Protein AF-A0A963TVD5-F1 (afdb_monomer_lite)

pLDDT: mean 90.31, std 18.77, range [29.19, 98.94]

Sequence (322 aa):
MTYRLNPLGEFRWRAFAAAATLCVGFLSYALSEADAAILSVGFSSEQTFPTLSAAVAAAKPGDTIRLAPGEYVDDFAVINVPVTIEGDGGTAVLIARSPIPNGKAILVVNADLTVRNLEFRDAKVPDRNGAGIRAQRGNIAVEHCIFTDNESGILTAADSTMALNVRDSVFIGNGFGDGYSHGIYAGRIAALAVSRSTFTGTKVGHDIKSRAAVTVLTSNTLDDGKDGTTSLAVDIPNGGNATIIGNTIRQGERTENPVMISFAAEGVAYQDNALLIANNTFVNTRRGNSIAIDNRGPAAAQVRHNTFMGVGTKLRGLGRIE

Foldseek 3Di:
DDDDDDDDDDDDDPDPDPDDDDDDDDPDPPDPPPPAEEQAEDCDPVGNYPAPQVSQVVHAARHEYEYEADERELRAHEHQHHYEYEYDPAEYEDEYPDANPVQAESYEYAEAYEYYRYEYYDQQGPVLAYEPYEYEDYEYHYYHYEYEQHLAHYAYDQDQAYEYAYELYEYYQHHRQPQPHEPYHAHAYAEYAYENYEYEQHREHENDEHCYQEYHAYQYEQDNDQPHAYQEPYENQAAHEYAHANYEFEAYQNHPHQEHYEHNNNHHDDPDGEAEAENYEYHYPHPDAHEDYEYPDPYAHEAEHYHHHPHDHDYDDHYDHD

Radius of gyration: 21.8 Å; chains: 1; bounding box: 48×48×86 Å

Secondary structure (DSSP, 8-state):
----PPP--------------------------PPPPEEEESSSTTSSBSSHHHHHHH--TT-EEEEPSEEEET--EEE-S-EEEEESSS-EEEE--S--TTSSEEEEESS-EEEESEEEE----TTS--EEEEE-SS-EEEES-EEES-SEEEEE-S-TT-EEEEES-EEES---SSSS--SEEE-S-SEEEEES-EEE---SSEEEEE--SEEEEES-EEE--TT---SEEEEETT--EEEEES-EEEE-TT-SSSEEEEESTT----S--EEEEES-EEEE--SS--EEEEE-SSSPEEEES-EEES-SEEEEESEEE-

Structure (mmCIF, N/CA/C/O backbone):
data_AF-A0A963TVD5-F1
#
_entry.id   AF-A0A963TVD5-F1
#
loop_
_atom_site.group_PDB
_atom_site.id
_atom_site.type_symbol
_atom_site.label_atom_id
_atom_site.label_alt_id
_atom_site.label_comp_id
_atom_site.label_asym_id
_atom_site.label_entity_id
_atom_site.label_seq_id
_atom_site.pdbx_PDB_ins_code
_atom_site.Cartn_x
_atom_site.Cartn_y
_atom_site.Cartn_z
_atom_site.occupancy
_atom_site.B_iso_or_equiv
_atom_site.auth_seq_id
_atom_site.auth_comp_id
_atom_site.auth_asym_id
_atom_site.auth_atom_id
_atom_site.pdbx_PDB_model_num
ATOM 1 N N . MET A 1 1 ? -16.747 -0.286 -61.481 1.00 42.03 1 MET A N 1
ATOM 2 C CA . MET A 1 1 ? -15.518 -0.467 -60.680 1.00 42.03 1 MET A CA 1
ATOM 3 C C . MET A 1 1 ? -15.833 0.083 -59.299 1.00 42.03 1 MET A C 1
ATOM 5 O O . MET A 1 1 ? -15.895 1.290 -59.125 1.00 42.03 1 MET A O 1
ATOM 9 N N . THR A 1 2 ? -16.264 -0.787 -58.393 1.00 29.19 2 THR A N 1
ATOM 10 C CA . THR A 1 2 ? -17.011 -0.408 -57.185 1.00 29.19 2 THR A CA 1
ATOM 11 C C . THR A 1 2 ? -16.109 -0.591 -55.970 1.00 29.19 2 THR A C 1
ATOM 13 O O . THR A 1 2 ? -15.652 -1.702 -55.711 1.00 29.19 2 THR A O 1
ATOM 16 N N . TYR A 1 3 ? -15.844 0.494 -55.244 1.00 29.67 3 TYR A N 1
ATOM 17 C CA . TYR A 1 3 ? -15.148 0.470 -53.959 1.00 29.67 3 TYR A CA 1
ATOM 18 C C . TYR A 1 3 ? -16.006 -0.273 -52.925 1.00 29.67 3 TYR A C 1
ATOM 20 O O . TYR A 1 3 ? -17.162 0.088 -52.706 1.00 29.67 3 TYR A O 1
ATOM 28 N N . ARG A 1 4 ? -15.445 -1.305 -52.282 1.00 30.70 4 ARG A N 1
ATOM 29 C CA . ARG A 1 4 ? -15.993 -1.892 -51.052 1.00 30.70 4 ARG A CA 1
ATOM 30 C C . ARG A 1 4 ? -15.047 -1.597 -49.895 1.00 30.70 4 ARG A C 1
ATOM 32 O O . ARG A 1 4 ? -13.876 -1.958 -49.932 1.00 30.70 4 ARG A O 1
ATOM 39 N N . LEU A 1 5 ? -15.598 -0.929 -48.887 1.00 33.56 5 LEU A N 1
ATOM 40 C CA . LEU A 1 5 ? -15.041 -0.773 -47.549 1.00 33.56 5 LEU A CA 1
ATOM 41 C C . LEU A 1 5 ? -14.991 -2.152 -46.871 1.00 33.56 5 LEU A C 1
ATOM 43 O O . LEU A 1 5 ? -16.004 -2.851 -46.834 1.00 33.56 5 LEU A O 1
ATOM 47 N N . ASN A 1 6 ? -13.826 -2.537 -46.350 1.00 33.53 6 ASN A N 1
ATOM 48 C CA . ASN A 1 6 ? -13.687 -3.706 -45.481 1.00 33.53 6 ASN A CA 1
ATOM 49 C C . ASN A 1 6 ? -14.139 -3.332 -44.058 1.00 33.53 6 ASN A C 1
ATOM 51 O O . ASN A 1 6 ? -13.676 -2.312 -43.543 1.00 33.53 6 ASN A O 1
ATOM 55 N N . PRO A 1 7 ? -15.010 -4.124 -43.408 1.00 39.41 7 PRO A N 1
ATOM 56 C CA . PRO A 1 7 ? -15.397 -3.881 -42.031 1.00 39.41 7 PRO A CA 1
ATOM 57 C C . PRO A 1 7 ? -14.308 -4.350 -41.058 1.00 39.41 7 PRO A C 1
ATOM 59 O O . PRO A 1 7 ? -13.549 -5.281 -41.323 1.00 39.41 7 PRO A O 1
ATOM 62 N N . LEU A 1 8 ? -14.255 -3.640 -39.934 1.00 37.25 8 LEU A N 1
ATOM 63 C CA . LEU A 1 8 ? -13.394 -3.829 -38.772 1.00 37.25 8 LEU A CA 1
ATOM 64 C C . LEU A 1 8 ? -13.304 -5.306 -38.355 1.00 37.25 8 LEU A C 1
ATOM 66 O O . LEU A 1 8 ? -14.315 -5.948 -38.082 1.00 37.25 8 LEU A O 1
ATOM 70 N N . GLY A 1 9 ? -12.079 -5.828 -38.287 1.00 29.69 9 GLY A N 1
ATOM 71 C CA . GLY A 1 9 ? -11.798 -7.140 -37.717 1.00 29.69 9 GLY A CA 1
ATOM 72 C C . GLY A 1 9 ? -11.962 -7.103 -36.200 1.00 29.69 9 GLY A C 1
ATOM 73 O O . GLY A 1 9 ? -11.226 -6.406 -35.504 1.00 29.69 9 GLY A O 1
ATOM 74 N N . GLU A 1 10 ? -12.933 -7.855 -35.694 1.00 32.56 10 GLU A N 1
ATOM 75 C CA . GLU A 1 10 ? -13.166 -8.053 -34.268 1.00 32.56 10 GLU A CA 1
ATOM 76 C C . GLU A 1 10 ? -11.959 -8.743 -33.608 1.00 32.56 10 GLU A C 1
ATOM 78 O O . GLU A 1 10 ? -11.665 -9.918 -33.842 1.00 32.56 10 GLU A O 1
ATOM 83 N N . PHE A 1 11 ? -11.250 -8.007 -32.751 1.00 33.38 11 PHE A N 1
ATOM 84 C CA . PHE A 1 11 ? -10.214 -8.550 -31.875 1.00 33.38 11 PHE A CA 1
ATOM 85 C C . PHE A 1 11 ? -10.876 -9.314 -30.719 1.00 33.38 11 PHE A C 1
ATOM 87 O O . PHE A 1 11 ? -11.440 -8.728 -29.794 1.00 33.38 11 PHE A O 1
ATOM 94 N N . ARG A 1 12 ? -10.806 -10.648 -30.760 1.00 31.20 12 ARG A N 1
ATOM 95 C CA . ARG A 1 12 ? -11.288 -11.521 -29.679 1.00 31.20 12 ARG A CA 1
ATOM 96 C C . ARG A 1 12 ? -10.277 -11.528 -28.527 1.00 31.20 12 ARG A C 1
ATOM 98 O O . ARG A 1 12 ? -9.244 -12.189 -28.601 1.00 31.20 12 ARG A O 1
ATOM 105 N N . TRP A 1 13 ? -10.596 -10.821 -27.447 1.00 34.19 13 TRP A N 1
ATOM 106 C CA . TRP A 1 13 ? -9.886 -10.896 -26.171 1.00 34.19 13 TRP A CA 1
ATOM 107 C C . TRP A 1 13 ? -10.099 -12.275 -25.531 1.00 34.19 13 TRP A C 1
ATOM 109 O O . TRP A 1 13 ? -11.217 -12.631 -25.163 1.00 34.19 13 TRP A O 1
ATOM 119 N N . ARG A 1 14 ? -9.034 -13.068 -25.366 1.00 31.39 14 ARG A N 1
ATOM 120 C CA . ARG A 1 14 ? -9.044 -14.191 -24.418 1.00 31.39 14 ARG A CA 1
ATOM 121 C C . ARG A 1 14 ? -8.717 -13.633 -23.036 1.00 31.39 14 ARG A C 1
ATOM 123 O O . ARG A 1 14 ? -7.551 -13.483 -22.686 1.00 31.39 14 ARG A O 1
ATOM 130 N N . ALA A 1 15 ? -9.754 -13.276 -22.286 1.00 31.89 15 ALA A N 1
ATOM 131 C CA . ALA A 1 15 ? -9.640 -12.989 -20.865 1.00 31.89 15 ALA A CA 1
ATOM 132 C C . ALA A 1 15 ? -9.210 -14.270 -20.133 1.00 31.89 15 ALA A C 1
ATOM 134 O O . ALA A 1 15 ? -9.886 -15.295 -20.219 1.00 31.89 15 ALA A O 1
ATOM 135 N N . PHE A 1 16 ? -8.087 -14.221 -19.417 1.00 33.59 16 PHE A N 1
ATOM 136 C CA . PHE A 1 16 ? -7.775 -15.213 -18.393 1.00 33.59 16 PHE A CA 1
ATOM 137 C C . PHE A 1 16 ? -8.679 -14.937 -17.186 1.00 33.59 16 PHE A C 1
ATOM 139 O O . PHE A 1 16 ? -8.310 -14.209 -16.271 1.00 33.59 16 PHE A O 1
ATOM 146 N N . ALA A 1 17 ? -9.891 -15.486 -17.216 1.00 32.41 17 ALA A N 1
ATOM 147 C CA . ALA A 1 17 ? -10.724 -15.637 -16.033 1.00 32.41 17 ALA A CA 1
ATOM 148 C C . ALA A 1 17 ? -10.371 -16.985 -15.392 1.00 32.41 17 ALA A C 1
ATOM 150 O O . ALA A 1 17 ? -10.815 -18.035 -15.852 1.00 32.41 17 ALA A O 1
ATOM 151 N N . ALA A 1 18 ? -9.544 -16.971 -14.349 1.00 33.28 18 ALA A N 1
ATOM 152 C CA . ALA A 1 18 ? -9.420 -18.120 -13.463 1.00 33.28 18 ALA A CA 1
ATOM 153 C C . ALA A 1 18 ? -10.615 -18.095 -12.498 1.00 33.28 18 ALA A C 1
ATOM 155 O O . ALA A 1 18 ? -10.560 -17.485 -11.434 1.00 33.28 18 ALA A O 1
ATOM 156 N N . ALA A 1 19 ? -11.724 -18.709 -12.910 1.00 36.84 19 ALA A N 1
ATOM 157 C CA . ALA A 1 19 ? -12.824 -19.041 -12.017 1.00 36.84 19 ALA A CA 1
ATOM 158 C C . ALA A 1 19 ? -12.472 -20.345 -11.289 1.00 36.84 19 ALA A C 1
ATOM 160 O O . ALA A 1 19 ? -12.447 -21.412 -11.898 1.00 36.84 19 ALA A O 1
ATOM 161 N N . ALA A 1 20 ? -12.189 -20.260 -9.992 1.00 36.06 20 ALA A N 1
ATOM 162 C CA . ALA A 1 20 ? -12.146 -21.421 -9.114 1.00 36.06 20 ALA A CA 1
ATOM 163 C C . ALA A 1 20 ? -13.477 -21.488 -8.356 1.00 36.06 20 ALA A C 1
ATOM 165 O O . ALA A 1 20 ? -13.646 -20.856 -7.317 1.00 36.06 20 ALA A O 1
ATOM 166 N N . THR A 1 21 ? -14.445 -22.227 -8.895 1.00 36.41 21 THR A N 1
ATOM 167 C CA . THR A 1 21 ? -15.654 -22.604 -8.155 1.00 36.41 21 THR A CA 1
ATOM 168 C C . THR A 1 21 ? -15.413 -23.981 -7.547 1.00 36.41 21 THR A C 1
ATOM 170 O O . THR A 1 21 ? -15.451 -24.986 -8.254 1.00 36.41 21 THR A O 1
ATOM 173 N N . LEU A 1 22 ? -15.141 -24.035 -6.242 1.00 36.22 22 LEU A N 1
ATOM 174 C CA . LEU A 1 22 ? -15.155 -25.278 -5.473 1.00 36.22 22 LEU A CA 1
ATOM 175 C C . LEU A 1 22 ? -16.506 -25.366 -4.745 1.00 36.22 22 LEU A C 1
ATOM 177 O O . LEU A 1 22 ? -16.735 -24.664 -3.764 1.00 36.22 22 LEU A O 1
ATOM 181 N N . CYS A 1 23 ? -17.416 -26.213 -5.229 1.00 34.19 23 CYS A N 1
ATOM 182 C CA . CYS A 1 23 ? -18.608 -26.600 -4.475 1.00 34.19 23 CYS A CA 1
ATOM 183 C C . CYS A 1 23 ? -18.229 -27.716 -3.496 1.00 34.19 23 CYS A C 1
ATOM 185 O O . CYS A 1 23 ? -18.082 -28.869 -3.896 1.00 34.19 23 CYS A O 1
ATOM 187 N N . VAL A 1 24 ? -18.094 -27.377 -2.215 1.00 45.09 24 VAL A N 1
ATOM 188 C CA . VAL A 1 24 ? -18.094 -28.353 -1.119 1.00 45.09 24 VAL A CA 1
ATOM 189 C C . VAL A 1 24 ? -19.463 -28.269 -0.456 1.00 45.09 24 VAL A C 1
ATOM 191 O O . VAL A 1 24 ? -19.848 -27.216 0.046 1.00 45.09 24 VAL A O 1
ATOM 194 N N . GLY A 1 25 ? -20.225 -29.361 -0.504 1.00 36.84 25 GLY A N 1
ATOM 195 C CA . GLY A 1 25 ? -21.493 -29.468 0.209 1.00 36.84 25 GLY A CA 1
ATOM 196 C C . GLY A 1 25 ? -21.248 -29.405 1.713 1.00 36.84 25 GLY A C 1
ATOM 197 O O . GLY A 1 25 ? -20.602 -30.291 2.268 1.00 36.84 25 GLY A O 1
ATOM 198 N N . PHE A 1 26 ? -21.760 -28.361 2.364 1.00 40.41 26 PHE A N 1
ATOM 199 C CA . PHE A 1 26 ? -21.771 -28.257 3.816 1.00 40.41 26 PHE A CA 1
ATOM 200 C C . PHE A 1 26 ? -23.082 -28.811 4.366 1.00 40.41 26 PHE A C 1
ATOM 202 O O . PHE A 1 26 ? -24.173 -28.365 4.016 1.00 40.41 26 PHE A O 1
ATOM 209 N N . LEU A 1 27 ? -22.943 -29.789 5.258 1.00 40.94 27 LEU A N 1
ATOM 210 C CA . LEU A 1 27 ? -23.965 -30.166 6.220 1.00 40.94 27 LEU A CA 1
ATOM 211 C C . LEU A 1 27 ? -24.274 -28.913 7.057 1.00 40.94 27 LEU A C 1
ATOM 213 O O . LEU A 1 27 ? -23.410 -28.419 7.782 1.00 40.94 27 LEU A O 1
ATOM 217 N N . SER A 1 28 ? -25.475 -28.361 6.910 1.00 37.84 28 SER A N 1
ATOM 218 C CA . SER A 1 28 ? -25.911 -27.157 7.612 1.00 37.84 28 SER A CA 1
ATOM 219 C C . SER A 1 28 ? -26.150 -27.468 9.089 1.00 37.84 28 SER A C 1
ATOM 221 O O . SER A 1 28 ? -27.247 -27.859 9.485 1.00 37.84 28 SER A O 1
ATOM 223 N N . TYR A 1 29 ? -25.126 -27.277 9.917 1.00 41.72 29 TYR A N 1
ATOM 224 C CA . TYR A 1 29 ? -25.367 -26.879 11.296 1.00 41.72 29 TYR A CA 1
ATOM 225 C C . TYR A 1 29 ? -25.759 -25.406 11.254 1.00 41.72 29 TYR A C 1
ATOM 227 O O . TYR A 1 29 ? -24.965 -24.568 10.833 1.00 41.72 29 TYR A O 1
ATOM 235 N N . ALA A 1 30 ? -26.994 -25.097 11.648 1.00 42.62 30 ALA A N 1
ATOM 236 C CA . ALA A 1 30 ? -27.413 -23.730 11.914 1.00 42.62 30 ALA A CA 1
ATOM 237 C C . ALA A 1 30 ? -26.635 -23.228 13.140 1.00 42.62 30 ALA A C 1
ATOM 239 O O . ALA A 1 30 ? -27.091 -23.335 14.277 1.00 42.62 30 ALA A O 1
ATOM 240 N N . LEU A 1 31 ? -25.412 -22.749 12.912 1.00 45.88 31 LEU A N 1
ATOM 241 C CA . LEU A 1 31 ? -24.764 -21.829 13.829 1.00 45.88 31 LEU A CA 1
ATOM 242 C C . LEU A 1 31 ? -25.627 -20.571 13.802 1.00 45.88 31 LEU A C 1
ATOM 244 O O . LEU A 1 31 ? -25.888 -20.038 12.726 1.00 45.88 31 LEU A O 1
ATOM 248 N N . SER A 1 32 ? -26.123 -20.128 14.957 1.00 43.19 32 SER A N 1
ATOM 249 C CA . SER A 1 32 ? -26.696 -18.791 15.022 1.00 43.19 32 SER A CA 1
ATOM 250 C C . SER A 1 32 ? -25.571 -17.828 14.654 1.00 43.19 32 SER A C 1
ATOM 252 O O . SER A 1 32 ? -24.615 -17.697 15.423 1.00 43.19 32 SER A O 1
ATOM 254 N N . GLU A 1 33 ? -25.647 -17.195 13.485 1.00 54.38 33 GLU A N 1
ATOM 255 C CA . GLU A 1 33 ? -24.914 -15.957 13.258 1.00 54.38 33 GLU A CA 1
ATOM 256 C C . GLU A 1 33 ? -25.388 -15.015 14.362 1.00 54.38 33 GLU A C 1
ATOM 258 O O . GLU A 1 33 ? -26.549 -14.608 14.398 1.00 54.38 33 GLU A O 1
ATOM 263 N N . ALA A 1 34 ? -24.534 -14.794 15.361 1.00 58.69 34 ALA A N 1
ATOM 264 C CA . ALA A 1 34 ? -24.753 -13.694 16.275 1.00 58.69 34 ALA A CA 1
ATOM 265 C C . ALA A 1 34 ? -24.839 -12.447 15.393 1.00 58.69 34 ALA A C 1
ATOM 267 O O . ALA A 1 34 ? -23.942 -12.223 14.582 1.00 58.69 34 ALA A O 1
ATOM 268 N N . ASP A 1 35 ? -25.947 -11.718 15.497 1.00 71.81 35 ASP A N 1
ATOM 269 C CA . ASP A 1 35 ? -26.181 -10.517 14.703 1.00 71.81 35 ASP A CA 1
ATOM 270 C C . ASP A 1 35 ? -24.983 -9.578 14.891 1.00 71.81 35 ASP A C 1
ATOM 272 O O . ASP A 1 35 ? -24.633 -9.244 16.029 1.00 71.81 35 ASP A O 1
ATOM 276 N N . ALA A 1 36 ? -24.290 -9.255 13.798 1.00 85.31 36 ALA A N 1
ATOM 277 C CA . ALA A 1 36 ? -23.080 -8.446 13.838 1.00 85.31 36 ALA A CA 1
ATOM 278 C C . ALA A 1 36 ? -23.417 -7.075 14.434 1.00 85.31 36 ALA A C 1
ATOM 280 O O . ALA A 1 36 ? -24.223 -6.325 13.876 1.00 85.31 36 ALA A O 1
ATOM 281 N N . ALA A 1 37 ? -22.819 -6.741 15.577 1.00 94.69 37 ALA A N 1
ATOM 282 C CA . ALA A 1 37 ? -23.155 -5.513 16.279 1.00 94.69 37 ALA A CA 1
ATOM 283 C C . ALA A 1 37 ? -22.431 -4.309 15.663 1.00 94.69 37 ALA A C 1
ATOM 285 O O . ALA A 1 37 ? -21.316 -4.418 15.146 1.00 94.69 37 ALA A O 1
ATOM 286 N N . ILE A 1 38 ? -23.050 -3.132 15.778 1.00 96.81 38 ILE A N 1
ATOM 287 C CA . ILE A 1 38 ? -22.378 -1.856 15.523 1.00 96.81 38 ILE A CA 1
ATOM 288 C C . ILE A 1 38 ? -21.902 -1.298 16.863 1.00 96.81 38 ILE A C 1
ATOM 290 O O . ILE A 1 38 ? -22.714 -0.937 17.715 1.00 96.81 38 ILE A O 1
ATOM 294 N N . LEU A 1 39 ? -20.586 -1.214 17.039 1.00 97.69 39 LEU A N 1
ATOM 295 C CA . LEU A 1 39 ? -19.945 -0.595 18.193 1.00 97.69 39 LEU A CA 1
ATOM 296 C C . LEU A 1 39 ? -19.600 0.850 17.837 1.00 97.69 39 LEU A C 1
ATOM 298 O O . LEU A 1 39 ? -18.668 1.108 17.075 1.00 97.69 39 LEU A O 1
ATOM 302 N N . SER A 1 40 ? -20.382 1.789 18.357 1.00 97.81 40 SER A N 1
ATOM 303 C CA . SER A 1 40 ? -20.228 3.210 18.052 1.00 97.81 40 SER A CA 1
ATOM 304 C C . SER A 1 40 ? -19.129 3.841 18.924 1.00 97.81 40 SER A C 1
ATOM 306 O O . SER A 1 40 ? -19.072 3.602 20.134 1.00 97.81 40 SER A O 1
ATOM 308 N N . VAL A 1 41 ? -18.213 4.587 18.305 1.00 98.31 41 VAL A N 1
ATOM 309 C CA . VAL A 1 41 ? -17.013 5.160 18.929 1.00 98.31 41 VAL A CA 1
ATOM 310 C C . VAL A 1 41 ? -16.995 6.673 18.739 1.00 98.31 41 VAL A C 1
ATOM 312 O O . VAL A 1 41 ? -17.176 7.160 17.626 1.00 98.31 41 VAL A O 1
ATOM 315 N N . GLY A 1 42 ? -16.723 7.426 19.803 1.00 96.69 42 GLY A N 1
ATOM 316 C CA . GLY A 1 42 ? -16.487 8.867 19.718 1.00 96.69 42 GLY A CA 1
ATOM 317 C C . GLY A 1 42 ? -16.645 9.585 21.054 1.00 96.69 42 GLY A C 1
ATOM 318 O O . GLY A 1 42 ? -16.831 8.972 22.099 1.00 96.69 42 GLY A O 1
ATOM 319 N N . PHE A 1 43 ? -16.562 10.913 21.024 1.00 93.94 43 PHE A N 1
ATOM 320 C CA . PHE A 1 43 ? -16.389 11.726 22.237 1.00 93.94 43 PHE A CA 1
ATOM 321 C C . PHE A 1 43 ? -17.693 12.125 22.943 1.00 93.94 43 PHE A C 1
ATOM 323 O O . PHE A 1 43 ? -17.655 12.627 24.066 1.00 93.94 43 PHE A O 1
ATOM 330 N N . SER A 1 44 ? -18.846 11.952 22.294 1.00 92.69 44 SER A N 1
ATOM 331 C CA . SER A 1 44 ? -20.153 12.265 22.881 1.00 92.69 44 SER A CA 1
ATOM 332 C C . SER A 1 44 ? -20.680 11.111 23.730 1.00 92.69 44 SER A C 1
ATOM 334 O O . SER A 1 44 ? -20.440 9.950 23.415 1.00 92.69 44 SER A O 1
ATOM 336 N N . SER A 1 45 ? -21.524 11.416 24.716 1.00 88.75 45 SER A N 1
ATOM 337 C CA . SER A 1 45 ? -22.189 10.417 25.567 1.00 88.75 45 SER A CA 1
ATOM 338 C C . SER A 1 45 ? -23.146 9.467 24.832 1.00 88.75 45 SER A C 1
ATOM 340 O O . SER A 1 45 ? -23.610 8.503 25.427 1.00 88.75 45 SER A O 1
ATOM 342 N N . GLU A 1 46 ? -23.473 9.745 23.569 1.00 90.06 46 GLU A N 1
ATOM 343 C CA . GLU A 1 46 ? -24.291 8.875 22.708 1.00 90.06 46 GLU A CA 1
ATOM 344 C C . GLU A 1 46 ? -23.493 7.704 22.105 1.00 90.06 46 GLU A C 1
ATOM 346 O O . GLU A 1 46 ? -24.080 6.767 21.565 1.00 90.06 46 GLU A O 1
ATOM 351 N N . GLN A 1 47 ? -22.159 7.749 22.179 1.00 92.31 47 GLN A N 1
ATOM 352 C CA . GLN A 1 47 ? -21.286 6.704 21.650 1.00 92.31 47 GLN A CA 1
ATOM 353 C C . GLN A 1 47 ? -21.109 5.582 22.673 1.00 92.31 47 GLN A C 1
ATOM 355 O O . GLN A 1 47 ? -21.030 5.826 23.877 1.00 92.31 47 GLN A O 1
ATOM 360 N N . THR A 1 48 ? -21.025 4.344 22.188 1.00 95.06 48 THR A N 1
ATOM 361 C CA . THR A 1 48 ? -20.879 3.155 23.042 1.00 95.06 48 THR A CA 1
ATOM 362 C C . THR A 1 48 ? -19.506 3.125 23.709 1.00 95.06 48 THR A C 1
ATOM 364 O O . THR A 1 48 ? -19.381 2.731 24.869 1.00 95.06 48 THR A O 1
ATOM 367 N N . PHE A 1 49 ? -18.472 3.559 22.985 1.00 98.06 49 PHE A N 1
ATOM 368 C CA . PHE A 1 49 ? -17.095 3.584 23.459 1.00 98.06 49 PHE A CA 1
ATOM 369 C C . PHE A 1 49 ? -16.451 4.959 23.237 1.00 98.06 49 PHE A C 1
ATOM 371 O O . PHE A 1 49 ? -16.651 5.573 22.190 1.00 98.06 49 PHE A O 1
ATOM 378 N N . PRO A 1 50 ? -15.616 5.429 24.180 1.00 96.00 50 PRO A N 1
ATOM 379 C CA . PRO A 1 50 ? -14.886 6.684 24.019 1.00 96.00 50 PRO A CA 1
ATOM 380 C C . PRO A 1 50 ? -13.657 6.558 23.103 1.00 96.00 50 PRO A C 1
ATOM 382 O O . PRO A 1 50 ? -13.148 7.571 22.633 1.00 96.00 50 PRO A O 1
ATOM 385 N N . THR A 1 51 ? -13.156 5.337 22.875 1.00 98.00 51 THR A N 1
ATOM 386 C CA . THR A 1 51 ? -11.944 5.056 22.090 1.00 98.00 51 THR A CA 1
ATOM 387 C C . THR A 1 51 ? -12.128 3.830 21.196 1.00 98.00 51 THR A C 1
ATOM 389 O O . THR A 1 51 ? -12.885 2.906 21.519 1.00 98.00 51 THR A O 1
ATOM 392 N N . LEU A 1 52 ? -11.398 3.798 20.083 1.00 98.38 52 LEU A N 1
ATOM 393 C CA . LEU A 1 52 ? -11.290 2.654 19.185 1.00 98.38 52 LEU A CA 1
ATOM 394 C C . LEU A 1 52 ? -10.729 1.440 19.924 1.00 98.38 52 LEU A C 1
ATOM 396 O O . LEU A 1 52 ? -11.284 0.348 19.821 1.00 98.38 52 LEU A O 1
ATOM 400 N N . SER A 1 53 ? -9.654 1.618 20.691 1.00 98.38 53 SER A N 1
ATOM 401 C CA . SER A 1 53 ? -9.040 0.541 21.476 1.00 98.38 53 SER A CA 1
ATOM 402 C C . SER A 1 53 ? -10.026 -0.151 22.426 1.00 98.38 53 SER A C 1
ATOM 404 O O . SER A 1 53 ? -10.012 -1.380 22.526 1.00 98.38 53 SER A O 1
ATOM 406 N N . ALA A 1 54 ? -10.921 0.604 23.073 1.00 98.56 54 ALA A N 1
ATOM 407 C CA . ALA A 1 54 ? -11.949 0.046 23.948 1.00 98.56 54 ALA A CA 1
ATOM 408 C C . ALA A 1 54 ? -13.009 -0.744 23.162 1.00 98.56 54 ALA A C 1
ATOM 410 O O . ALA A 1 54 ? -13.372 -1.846 23.574 1.00 98.56 54 ALA A O 1
ATOM 411 N N . ALA A 1 55 ? -13.455 -0.229 22.012 1.00 98.62 55 ALA A N 1
ATOM 412 C CA . ALA A 1 55 ? -14.386 -0.950 21.145 1.00 98.62 55 ALA A CA 1
ATOM 413 C C . ALA A 1 55 ? -13.768 -2.238 20.584 1.00 98.62 55 ALA A C 1
ATOM 415 O O . ALA A 1 55 ? -14.404 -3.287 20.612 1.00 98.62 55 ALA A O 1
ATOM 416 N N . VAL A 1 56 ? -12.505 -2.194 20.151 1.00 98.62 56 VAL A N 1
ATOM 417 C CA . VAL A 1 56 ? -11.759 -3.373 19.682 1.00 98.62 56 VAL A CA 1
ATOM 418 C C . VAL A 1 56 ? -11.653 -4.433 20.776 1.00 98.62 56 VAL A C 1
ATOM 420 O O . VAL A 1 56 ? -11.808 -5.617 20.488 1.00 98.62 56 VAL A O 1
ATOM 423 N N . ALA A 1 57 ? -11.407 -4.031 22.025 1.00 98.31 57 ALA A N 1
ATOM 424 C CA . ALA A 1 57 ? -11.328 -4.964 23.148 1.00 98.31 57 ALA A CA 1
ATOM 425 C C . ALA A 1 57 ? -12.669 -5.662 23.445 1.00 98.31 57 ALA A C 1
ATOM 427 O O . ALA A 1 57 ? -12.672 -6.777 23.966 1.00 98.31 57 ALA A O 1
ATOM 428 N N . ALA A 1 58 ? -13.794 -5.018 23.122 1.00 98.19 58 ALA A N 1
ATOM 429 C CA . ALA A 1 58 ? -15.139 -5.558 23.312 1.00 98.19 58 ALA A CA 1
ATOM 430 C C . ALA A 1 58 ? -15.691 -6.307 22.084 1.00 98.19 58 ALA A C 1
ATOM 432 O O . ALA A 1 58 ? -16.663 -7.054 22.219 1.00 98.19 58 ALA A O 1
ATOM 433 N N . ALA A 1 59 ? -15.099 -6.094 20.907 1.00 98.19 59 ALA A N 1
ATOM 434 C CA . ALA A 1 59 ? -15.597 -6.609 19.641 1.00 98.19 59 ALA A CA 1
ATOM 435 C C . ALA A 1 59 ? -15.571 -8.138 19.562 1.00 98.19 59 ALA A C 1
ATOM 437 O O . ALA A 1 59 ? -14.663 -8.815 20.059 1.00 98.19 59 ALA A O 1
ATOM 438 N N . LYS A 1 60 ? -16.572 -8.679 18.875 1.00 97.94 60 LYS A N 1
ATOM 439 C CA . LYS A 1 60 ? -16.704 -10.090 18.520 1.00 97.94 60 LYS A CA 1
ATOM 440 C C . LYS A 1 60 ? -16.483 -10.272 17.015 1.00 97.94 60 LYS A C 1
ATOM 442 O O . LYS A 1 60 ? -16.598 -9.309 16.256 1.00 97.94 60 LYS A O 1
ATOM 447 N N . PRO A 1 61 ? -16.167 -11.501 16.560 1.00 98.00 61 PRO A N 1
ATOM 448 C CA . PRO A 1 61 ? -16.080 -11.795 15.135 1.00 98.00 61 PRO A CA 1
ATOM 449 C C . PRO A 1 61 ? -17.339 -11.342 14.385 1.00 98.00 61 PRO A C 1
ATOM 451 O O . PRO A 1 61 ? -18.440 -11.754 14.738 1.00 98.00 61 PRO A O 1
ATOM 454 N N . GLY A 1 62 ? -17.156 -10.531 13.347 1.00 97.12 62 GLY A N 1
ATOM 455 C CA . GLY A 1 62 ? -18.223 -9.996 12.502 1.00 97.12 62 GLY A CA 1
ATOM 456 C C . GLY A 1 62 ? -18.669 -8.575 12.851 1.00 97.12 62 GLY A C 1
ATOM 457 O O . GLY A 1 62 ? -19.279 -7.933 12.000 1.00 97.12 62 GLY A O 1
ATOM 458 N N . ASP A 1 63 ? -18.333 -8.052 14.035 1.00 98.38 63 ASP A N 1
ATOM 459 C CA . ASP A 1 63 ? -18.770 -6.717 14.456 1.00 98.38 63 ASP A CA 1
ATOM 460 C C . ASP A 1 63 ? -18.212 -5.597 13.558 1.00 98.38 63 ASP A C 1
ATOM 462 O O . ASP A 1 63 ? -17.137 -5.696 12.950 1.00 98.38 63 ASP A O 1
ATOM 466 N N . THR A 1 64 ? -18.950 -4.486 13.513 1.00 98.38 64 THR A N 1
ATOM 467 C CA . THR A 1 64 ? -18.527 -3.235 12.878 1.00 98.38 64 THR A CA 1
ATOM 468 C C . THR A 1 64 ? -18.265 -2.179 13.943 1.00 98.38 64 THR A C 1
ATOM 470 O O . THR A 1 64 ? -19.155 -1.811 14.702 1.00 98.38 64 THR A O 1
ATOM 473 N N . ILE A 1 65 ? -17.049 -1.648 13.981 1.00 98.62 65 ILE A N 1
ATOM 474 C CA . ILE A 1 65 ? -16.652 -0.543 14.850 1.00 98.62 65 ILE A CA 1
ATOM 475 C C . ILE A 1 65 ? -16.749 0.748 14.041 1.00 98.62 65 ILE A C 1
ATOM 477 O O . ILE A 1 65 ? -16.017 0.930 13.067 1.00 98.62 65 ILE A O 1
ATOM 481 N N . ARG A 1 66 ? -17.657 1.640 14.432 1.00 98.12 66 ARG A N 1
ATOM 482 C CA . ARG A 1 66 ? -17.972 2.857 13.679 1.00 98.12 66 ARG A CA 1
ATOM 483 C C . ARG A 1 66 ? -17.530 4.098 14.446 1.00 98.12 66 ARG A C 1
ATOM 485 O O . ARG A 1 66 ? -18.060 4.376 15.516 1.00 98.12 66 ARG A O 1
ATOM 492 N N . LEU A 1 67 ? -16.570 4.835 13.895 1.00 98.50 67 LEU A N 1
ATOM 493 C CA . LEU A 1 67 ? -15.981 6.021 14.510 1.00 98.50 67 LEU A CA 1
ATOM 494 C C . LEU A 1 67 ? -16.695 7.277 14.026 1.00 98.50 67 LEU A C 1
ATOM 496 O O . LEU A 1 67 ? -16.678 7.586 12.834 1.00 98.50 67 LEU A O 1
ATOM 500 N N . ALA A 1 68 ? -17.247 8.047 14.957 1.00 97.81 68 ALA A N 1
ATOM 501 C CA . ALA A 1 68 ? -17.683 9.406 14.684 1.00 97.81 68 ALA A CA 1
ATOM 502 C C . ALA A 1 68 ? -16.493 10.267 14.202 1.00 97.81 68 ALA A C 1
ATOM 504 O O . ALA A 1 68 ? -15.350 10.012 14.608 1.00 97.81 68 ALA A O 1
ATOM 505 N N . PRO A 1 69 ? -16.726 11.301 13.374 1.00 97.25 69 PRO A N 1
ATOM 506 C CA . PRO A 1 69 ? -15.664 12.190 12.910 1.00 97.25 69 PRO A CA 1
ATOM 507 C C . PRO A 1 69 ? -14.894 12.843 14.066 1.00 97.25 69 PRO A C 1
ATOM 509 O O . PRO A 1 69 ? -15.489 13.281 15.054 1.00 97.25 69 PRO A O 1
ATOM 512 N N . GLY A 1 70 ? -13.571 12.950 13.926 1.00 97.06 70 GLY A N 1
ATOM 513 C CA . GLY A 1 70 ? -12.707 13.575 14.929 1.00 97.06 70 GLY A CA 1
ATOM 514 C C . GLY A 1 70 ? -11.286 13.013 14.986 1.00 97.06 70 GLY A C 1
ATOM 515 O O . GLY A 1 70 ? -10.939 12.071 14.275 1.00 97.06 70 GLY A O 1
ATOM 516 N N . GLU A 1 71 ? -10.453 13.625 15.831 1.00 97.94 71 GLU A N 1
ATOM 517 C CA . GLU A 1 71 ? -9.059 13.225 16.057 1.00 97.94 71 GLU A CA 1
ATOM 518 C C . GLU A 1 71 ? -8.952 12.252 17.242 1.00 97.94 71 GLU A C 1
ATOM 520 O O . GLU A 1 71 ? -9.129 12.640 18.396 1.00 97.94 71 GLU A O 1
ATOM 525 N N . TYR A 1 72 ? -8.598 11.000 16.965 1.00 98.38 72 TYR A N 1
ATOM 526 C CA . TYR A 1 72 ? -8.316 9.960 17.953 1.00 98.38 72 TYR A CA 1
ATOM 527 C C . TYR A 1 72 ? -6.804 9.905 18.185 1.00 98.38 72 TYR A C 1
ATOM 529 O O . TYR A 1 72 ? -6.053 9.226 17.479 1.00 98.38 72 TYR A O 1
ATOM 537 N N . VAL A 1 73 ? -6.346 10.714 19.139 1.00 98.56 73 VAL A N 1
ATOM 538 C CA . VAL A 1 73 ? -4.924 10.881 19.456 1.00 98.56 73 VAL A CA 1
ATOM 539 C C . VAL A 1 73 ? -4.452 9.759 20.375 1.00 98.56 73 VAL A C 1
ATOM 541 O O . VAL A 1 73 ? -5.049 9.525 21.422 1.00 98.56 73 VAL A O 1
ATOM 544 N N . ASP A 1 74 ? -3.354 9.108 19.993 1.00 98.44 74 ASP A N 1
ATOM 545 C CA . ASP A 1 74 ? -2.694 8.026 20.730 1.00 98.44 74 ASP A CA 1
ATOM 546 C C . ASP A 1 74 ? -3.608 6.825 21.052 1.00 98.44 74 ASP A C 1
ATOM 548 O O . ASP A 1 74 ? -3.393 6.087 22.014 1.00 98.44 74 ASP A O 1
ATOM 552 N N . ASP A 1 75 ? -4.626 6.608 20.213 1.00 98.31 75 ASP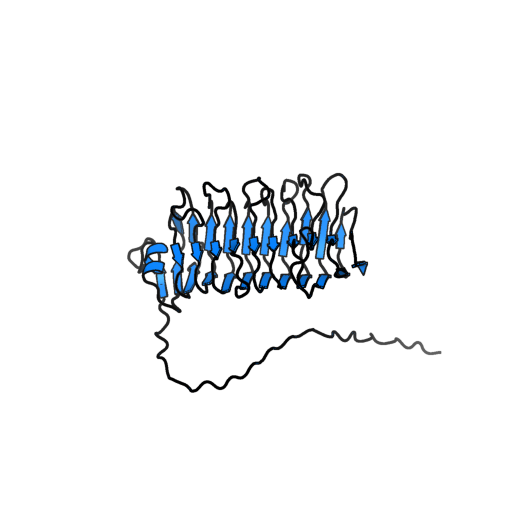 A N 1
ATOM 553 C CA . ASP A 1 75 ? -5.579 5.505 20.321 1.00 98.31 75 ASP A CA 1
ATOM 554 C C . ASP A 1 75 ? -5.129 4.318 19.461 1.00 98.31 75 ASP A C 1
ATOM 556 O O . ASP A 1 75 ? -5.446 4.194 18.275 1.00 98.31 75 ASP A O 1
ATOM 560 N N . PHE A 1 76 ? -4.309 3.462 20.064 1.00 98.56 76 PHE A N 1
ATOM 561 C CA . PHE A 1 76 ? -3.683 2.323 19.398 1.00 98.56 76 PHE A CA 1
ATOM 562 C C . PHE A 1 76 ? -4.431 1.027 19.703 1.00 98.56 76 PHE A C 1
ATOM 564 O O . PHE A 1 76 ? -4.780 0.768 20.856 1.00 98.56 76 PHE A O 1
ATOM 571 N N . ALA A 1 77 ? -4.607 0.157 18.706 1.00 98.56 77 ALA A N 1
ATOM 572 C CA . ALA A 1 77 ? -5.376 -1.074 18.883 1.00 98.56 77 ALA A CA 1
ATOM 573 C C . ALA A 1 77 ? -4.696 -2.318 18.295 1.00 98.56 77 ALA A C 1
ATOM 575 O O . ALA A 1 77 ? -3.973 -2.266 17.296 1.00 98.56 77 ALA A O 1
ATOM 576 N N . VAL A 1 78 ? -4.964 -3.467 18.925 1.00 98.75 78 VAL A N 1
ATOM 577 C CA . VAL A 1 78 ? -4.568 -4.793 18.438 1.00 98.75 78 VAL A CA 1
ATOM 578 C C . VAL A 1 78 ? -5.826 -5.577 18.080 1.00 98.75 78 VAL A C 1
ATOM 580 O O . VAL A 1 78 ? -6.597 -5.953 18.960 1.00 98.75 78 VAL A O 1
ATOM 583 N N . ILE A 1 79 ? -6.028 -5.830 16.791 1.00 98.75 79 ILE A N 1
ATOM 584 C CA . ILE A 1 79 ? -7.208 -6.511 16.257 1.00 98.75 79 ILE A CA 1
ATOM 585 C C . ILE A 1 79 ? -6.969 -8.023 16.280 1.00 98.75 79 ILE A C 1
ATOM 587 O O . ILE A 1 79 ? -6.100 -8.520 15.564 1.00 98.75 79 ILE A O 1
ATOM 591 N N . ASN A 1 80 ? -7.728 -8.757 17.096 1.00 98.56 80 ASN A N 1
ATOM 592 C CA . ASN A 1 80 ? -7.578 -10.214 17.255 1.00 98.56 80 ASN A CA 1
ATOM 593 C C . ASN A 1 80 ? -8.782 -11.027 16.762 1.00 98.56 80 ASN A C 1
ATOM 595 O O . ASN A 1 80 ? -8.729 -12.255 16.769 1.00 98.56 80 ASN A O 1
ATOM 599 N N . VAL A 1 81 ? -9.854 -10.361 16.337 1.00 98.38 81 VAL A N 1
ATOM 600 C CA . VAL A 1 81 ? -11.060 -10.985 15.786 1.00 98.38 81 VAL A CA 1
ATOM 601 C C . VAL A 1 81 ? -11.433 -10.318 14.462 1.00 98.38 81 VAL A C 1
ATOM 603 O O . VAL A 1 81 ? -11.097 -9.146 14.281 1.00 98.38 81 VAL A O 1
ATOM 606 N N . PRO A 1 82 ? -12.096 -11.035 13.536 1.00 98.62 82 PRO A N 1
ATOM 607 C CA . PRO A 1 82 ? -12.556 -10.453 12.283 1.00 98.62 82 PRO A CA 1
ATOM 608 C C . PRO A 1 82 ? -13.528 -9.298 12.517 1.00 98.62 82 PRO A C 1
ATOM 610 O O . PRO A 1 82 ? -14.551 -9.516 13.159 1.00 98.62 82 PRO A O 1
ATOM 613 N N . VAL A 1 83 ? -13.238 -8.103 12.003 1.00 98.69 83 VAL A N 1
ATOM 614 C CA . VAL A 1 83 ? -14.102 -6.917 12.175 1.00 98.69 83 VAL A CA 1
ATOM 615 C C . VAL A 1 83 ? -14.063 -5.994 10.961 1.00 98.69 83 VAL A C 1
ATOM 617 O O . VAL A 1 83 ? -13.132 -6.028 10.149 1.00 98.69 83 VAL A O 1
ATOM 620 N N . THR A 1 84 ? -15.062 -5.120 10.873 1.00 98.75 84 THR A N 1
ATOM 621 C CA . THR A 1 84 ? -14.994 -3.900 10.057 1.00 98.75 84 THR A CA 1
ATOM 622 C C . THR A 1 84 ? -14.730 -2.698 10.961 1.00 98.75 84 THR A C 1
ATOM 624 O O . THR A 1 84 ? -15.332 -2.595 12.023 1.00 98.75 84 THR A O 1
ATOM 627 N N . ILE A 1 85 ? -13.850 -1.783 10.556 1.00 98.62 85 ILE A N 1
ATOM 628 C CA . ILE A 1 85 ? -13.627 -0.496 11.226 1.00 98.62 85 ILE A CA 1
ATOM 629 C C . ILE A 1 85 ? -13.868 0.615 10.208 1.00 98.62 85 ILE A C 1
ATOM 631 O O . ILE A 1 85 ? -13.218 0.644 9.161 1.00 98.62 85 ILE A O 1
ATOM 635 N N . GLU A 1 86 ? -14.794 1.526 10.488 1.00 98.00 86 GLU A N 1
ATOM 636 C CA . GLU A 1 86 ? -15.182 2.557 9.524 1.00 98.00 86 GLU A CA 1
ATOM 637 C C . GLU A 1 86 ? -15.472 3.923 10.147 1.00 98.00 86 GLU A C 1
ATOM 639 O O . GLU A 1 86 ? -15.946 4.016 11.276 1.00 98.00 86 GLU A O 1
ATOM 644 N N . GLY A 1 87 ? -15.200 4.992 9.395 1.00 97.25 87 GLY A N 1
ATOM 645 C CA . GLY A 1 87 ? -15.637 6.348 9.735 1.00 97.25 87 GLY A CA 1
ATOM 646 C C . GLY A 1 87 ? -17.119 6.586 9.412 1.00 97.25 87 GLY A C 1
ATOM 647 O O . GLY A 1 87 ? -17.612 6.150 8.367 1.00 97.25 87 GLY A O 1
ATOM 648 N N . ASP A 1 88 ? -17.819 7.307 10.290 1.00 92.62 88 ASP A N 1
ATOM 649 C CA . ASP A 1 88 ? -19.246 7.637 10.183 1.00 92.62 88 ASP A CA 1
ATOM 650 C C . ASP A 1 88 ? -19.478 8.964 9.445 1.00 92.62 88 ASP A C 1
ATOM 652 O O . ASP A 1 88 ? -19.566 10.034 10.048 1.00 92.62 88 ASP A O 1
ATOM 656 N N . GLY A 1 89 ? -19.524 8.920 8.111 1.00 77.31 89 GLY A N 1
ATOM 657 C CA . GLY A 1 89 ? -19.954 10.062 7.287 1.00 77.31 89 GLY A CA 1
ATOM 658 C C . GLY A 1 89 ? -19.038 11.300 7.295 1.00 77.31 89 GLY A C 1
ATOM 659 O O . GLY A 1 89 ? -19.383 12.309 6.681 1.00 77.31 89 GLY A O 1
ATOM 660 N N . GLY A 1 90 ? -17.869 11.232 7.937 1.00 77.00 90 GLY A N 1
ATOM 661 C CA . GLY A 1 90 ? -16.842 12.277 7.979 1.00 77.00 90 GLY A CA 1
ATOM 662 C C . GLY A 1 90 ? -15.481 11.719 8.413 1.00 77.00 90 GLY A C 1
ATOM 663 O O . GLY A 1 90 ? -15.357 10.531 8.704 1.00 77.00 90 GLY A O 1
ATOM 664 N N . THR A 1 91 ? -14.440 12.557 8.433 1.00 85.81 91 THR A N 1
ATOM 665 C CA . THR A 1 91 ? -13.063 12.087 8.662 1.00 85.81 91 THR A CA 1
ATOM 666 C C . THR A 1 91 ? -12.809 11.754 10.136 1.00 85.81 91 THR A C 1
ATOM 668 O O . THR A 1 91 ? -12.730 12.648 10.981 1.00 85.81 91 THR A O 1
ATOM 671 N N . ALA A 1 92 ? -12.633 10.468 10.441 1.00 97.44 92 ALA A N 1
ATOM 672 C CA . ALA A 1 92 ? -12.014 10.003 11.679 1.00 97.44 92 ALA A CA 1
ATOM 673 C C . ALA A 1 92 ? -10.505 9.806 11.448 1.00 97.44 92 ALA A C 1
ATOM 675 O O . ALA A 1 92 ? -10.098 9.065 10.549 1.00 97.44 92 ALA A O 1
ATOM 676 N N . VAL A 1 93 ? -9.679 10.496 12.238 1.00 98.56 93 VAL A N 1
ATOM 677 C CA . VAL A 1 93 ? -8.216 10.536 12.087 1.00 98.56 93 VAL A CA 1
ATOM 678 C C . VAL A 1 93 ? -7.571 9.868 13.296 1.00 98.56 93 VAL A C 1
ATOM 680 O O . VAL A 1 93 ? -7.675 10.380 14.409 1.00 98.56 93 VAL A O 1
ATOM 683 N N . LEU A 1 94 ? -6.878 8.753 13.087 1.00 98.75 94 LEU A N 1
ATOM 684 C CA . LEU A 1 94 ? -6.052 8.099 14.100 1.00 98.75 94 LEU A CA 1
ATOM 685 C C . LEU A 1 94 ? -4.638 8.691 14.046 1.00 98.75 94 LEU A C 1
ATOM 687 O O . LEU A 1 94 ? -3.983 8.628 13.003 1.00 98.75 94 LEU A O 1
ATOM 691 N N . ILE A 1 95 ? -4.165 9.284 15.145 1.00 98.69 95 ILE A N 1
ATOM 692 C CA . ILE A 1 95 ? -2.924 10.079 15.154 1.00 98.69 95 ILE A CA 1
ATOM 693 C C . ILE A 1 95 ? -1.985 9.575 16.242 1.00 98.69 95 ILE A C 1
ATOM 695 O O . ILE A 1 95 ? -2.352 9.574 17.414 1.00 98.69 95 ILE A O 1
ATOM 699 N N . ALA A 1 96 ? -0.748 9.244 15.879 1.00 98.44 96 ALA A N 1
ATOM 700 C CA . ALA A 1 96 ? 0.311 8.967 16.844 1.00 98.44 96 ALA A CA 1
ATOM 701 C C . ALA A 1 96 ? 1.095 10.254 17.169 1.00 98.44 96 ALA A C 1
ATOM 703 O O . ALA A 1 96 ? 1.858 10.752 16.343 1.00 98.44 96 ALA A O 1
ATOM 704 N N . ARG A 1 97 ? 0.921 10.806 18.374 1.00 96.81 97 ARG A N 1
ATOM 705 C CA . ARG A 1 97 ? 1.728 11.929 18.900 1.00 96.81 97 ARG A CA 1
ATOM 706 C C . ARG A 1 97 ? 2.733 11.467 19.954 1.00 96.81 97 ARG A C 1
ATOM 708 O O . ARG A 1 97 ? 3.791 12.081 20.099 1.00 96.81 97 ARG A O 1
ATOM 715 N N . SER A 1 98 ? 2.419 10.387 20.657 1.00 95.81 98 SER A N 1
ATOM 716 C CA . SER A 1 98 ? 3.268 9.747 21.659 1.00 95.81 98 SER A CA 1
ATOM 717 C C . SER A 1 98 ? 3.939 8.485 21.101 1.00 95.81 98 SER A C 1
ATOM 719 O O . SER A 1 98 ? 3.490 7.942 20.087 1.00 95.81 98 SER A O 1
ATOM 721 N N . PRO A 1 99 ? 5.010 7.975 21.748 1.00 94.88 99 PRO A N 1
ATOM 722 C CA . PRO A 1 99 ? 5.613 6.705 21.359 1.00 94.88 99 PRO A CA 1
ATOM 723 C C . PRO A 1 99 ? 4.575 5.579 21.306 1.00 94.88 99 PRO A C 1
ATOM 725 O O . PRO A 1 99 ? 3.869 5.333 22.284 1.00 94.88 99 PRO A O 1
ATOM 728 N N . ILE A 1 100 ? 4.508 4.872 20.176 1.00 98.12 100 ILE A N 1
ATOM 729 C CA . ILE A 1 100 ? 3.565 3.766 19.988 1.00 98.12 100 ILE A CA 1
ATOM 730 C C . ILE A 1 100 ? 3.978 2.600 20.906 1.00 98.12 100 ILE A C 1
ATOM 732 O O . ILE A 1 100 ? 5.033 1.995 20.687 1.00 98.12 100 ILE A O 1
ATOM 736 N N . PRO A 1 101 ? 3.157 2.214 21.901 1.00 97.00 101 PRO A N 1
ATOM 737 C CA . PRO A 1 101 ? 3.561 1.291 22.962 1.00 97.00 101 PRO A CA 1
ATOM 738 C C . PRO A 1 101 ? 3.768 -0.143 22.467 1.00 97.00 101 PRO A C 1
ATOM 740 O O . PRO A 1 101 ? 4.551 -0.892 23.041 1.00 97.00 101 PRO A O 1
ATOM 743 N N . ASN A 1 102 ? 3.096 -0.533 21.380 1.00 97.00 102 ASN A N 1
ATOM 744 C CA . ASN A 1 102 ? 3.294 -1.845 20.764 1.00 97.00 102 ASN A CA 1
ATOM 745 C C . ASN A 1 102 ? 4.563 -1.928 19.890 1.00 97.00 102 ASN A C 1
ATOM 747 O O . ASN A 1 102 ? 4.867 -3.004 19.371 1.00 97.00 102 ASN A O 1
ATOM 751 N N . GLY A 1 103 ? 5.282 -0.812 19.704 1.00 97.62 103 GLY A N 1
ATOM 752 C CA . GLY A 1 103 ? 6.523 -0.744 18.932 1.00 97.62 103 GLY A CA 1
ATOM 753 C C . GLY A 1 103 ? 6.367 -1.018 17.433 1.00 97.62 103 GLY A C 1
ATOM 754 O O . GLY A 1 103 ? 7.369 -1.260 16.768 1.00 97.62 103 GLY A O 1
ATOM 755 N N . LYS A 1 104 ? 5.139 -1.035 16.889 1.00 98.38 104 LYS A N 1
ATOM 756 C CA . LYS A 1 104 ? 4.872 -1.436 15.496 1.00 98.38 104 LYS A CA 1
ATOM 757 C C . LYS A 1 104 ? 3.988 -0.463 14.723 1.00 98.38 104 LYS A C 1
ATOM 759 O O . LYS A 1 104 ? 4.383 -0.065 13.631 1.00 98.38 104 LYS A O 1
ATOM 764 N N . ALA A 1 105 ? 2.776 -0.171 15.201 1.00 98.75 105 ALA A N 1
ATOM 765 C CA . ALA A 1 105 ? 1.765 0.529 14.404 1.00 98.75 105 ALA A CA 1
ATOM 766 C C . ALA A 1 105 ? 0.612 1.126 15.215 1.00 98.75 105 ALA A C 1
ATOM 768 O O . ALA A 1 105 ? 0.399 0.743 16.366 1.00 98.75 105 ALA A O 1
ATOM 769 N N . ILE A 1 106 ? -0.172 1.998 14.571 1.00 98.88 106 ILE A N 1
ATOM 770 C CA . ILE A 1 106 ? -1.465 2.449 15.103 1.00 98.88 106 ILE A CA 1
ATOM 771 C C . ILE A 1 106 ? -2.416 1.254 15.244 1.00 98.88 106 ILE A C 1
ATOM 773 O O . ILE A 1 106 ? -2.945 1.018 16.330 1.00 98.88 106 ILE A O 1
ATOM 777 N N . LEU A 1 107 ? -2.558 0.451 14.182 1.00 98.88 107 LEU A N 1
ATOM 778 C CA . LEU A 1 107 ? -3.275 -0.826 14.223 1.00 98.88 107 LEU A CA 1
ATOM 779 C C . LEU A 1 107 ? -2.331 -2.002 13.991 1.00 98.88 107 LEU A C 1
ATOM 781 O O . LEU A 1 107 ? -1.695 -2.103 12.940 1.00 98.88 107 LEU A O 1
ATOM 785 N N . VAL A 1 108 ? -2.288 -2.937 14.939 1.00 98.88 108 VAL A N 1
ATOM 786 C CA . VAL A 1 108 ? -1.676 -4.260 14.743 1.00 98.88 108 VAL A CA 1
ATOM 787 C C . VAL A 1 108 ? -2.786 -5.273 14.497 1.00 98.88 108 VAL A C 1
ATOM 789 O O . VAL A 1 108 ? -3.707 -5.375 15.299 1.00 98.88 108 VAL A O 1
ATOM 792 N N . VAL A 1 109 ? -2.708 -6.038 13.410 1.00 98.81 109 VAL A N 1
ATOM 793 C CA . VAL A 1 109 ? -3.828 -6.873 12.947 1.00 98.81 109 VAL A CA 1
ATOM 794 C C . VAL A 1 109 ? -3.443 -8.351 12.910 1.00 98.81 109 VAL A C 1
ATOM 796 O O . VAL A 1 109 ? -2.477 -8.726 12.249 1.00 98.81 109 VAL A O 1
ATOM 799 N N . ASN A 1 110 ? -4.201 -9.189 13.619 1.00 98.69 110 ASN A N 1
ATOM 800 C CA . ASN A 1 110 ? -4.012 -10.641 13.723 1.00 98.69 110 ASN A CA 1
ATOM 801 C C . ASN A 1 110 ? -5.218 -11.450 13.200 1.00 98.69 110 ASN A C 1
ATOM 803 O O . ASN A 1 110 ? -5.274 -12.659 13.421 1.00 98.69 110 ASN A O 1
ATOM 807 N N . ALA A 1 111 ? -6.172 -10.802 12.532 1.00 98.50 111 ALA A N 1
ATOM 808 C CA . ALA A 1 111 ? -7.398 -11.395 12.002 1.00 98.50 111 ALA A CA 1
ATOM 809 C C . ALA A 1 111 ? -7.815 -10.687 10.702 1.00 98.50 111 ALA A C 1
ATOM 811 O O . ALA A 1 111 ? -7.194 -9.701 10.312 1.00 98.50 111 ALA A O 1
ATOM 812 N N . ASP A 1 112 ? -8.858 -11.181 10.035 1.00 98.81 112 ASP A N 1
ATOM 813 C CA . ASP A 1 112 ? -9.423 -10.494 8.872 1.00 98.81 112 ASP A CA 1
ATOM 814 C C . ASP A 1 112 ? -9.902 -9.091 9.262 1.00 98.81 112 ASP A C 1
ATOM 816 O O . ASP A 1 112 ? -10.479 -8.882 10.329 1.00 98.81 112 ASP A O 1
ATOM 820 N N . LEU A 1 113 ? -9.649 -8.110 8.406 1.00 98.88 113 LEU A N 1
ATOM 821 C CA . LEU A 1 113 ? -9.990 -6.725 8.698 1.00 98.88 113 LEU A CA 1
ATOM 822 C C . LEU A 1 113 ? -10.462 -6.028 7.436 1.00 98.88 113 LEU A C 1
ATOM 824 O O . LEU A 1 113 ? -9.779 -6.046 6.413 1.00 98.88 113 LEU A O 1
ATOM 828 N N . THR A 1 114 ? -11.589 -5.335 7.546 1.00 98.88 114 THR A N 1
ATOM 829 C CA . THR A 1 114 ? -11.955 -4.286 6.594 1.00 98.88 114 THR A CA 1
ATOM 830 C C . THR A 1 114 ? -11.828 -2.930 7.271 1.00 98.88 114 THR A C 1
ATOM 832 O O . THR A 1 114 ? -12.406 -2.723 8.333 1.00 98.88 114 THR A O 1
ATOM 835 N N . VAL A 1 115 ? -11.091 -2.001 6.664 1.00 98.50 115 VAL A N 1
ATOM 836 C CA . VAL A 1 115 ? -10.974 -0.612 7.127 1.00 98.50 115 VAL A CA 1
ATOM 837 C C . VAL A 1 115 ? -11.505 0.334 6.064 1.00 98.50 115 VAL A C 1
ATOM 839 O O . VAL A 1 115 ? -11.130 0.202 4.895 1.00 98.50 115 VAL A O 1
ATOM 842 N N . ARG A 1 116 ? -12.353 1.293 6.458 1.00 98.25 116 ARG A N 1
ATOM 843 C CA . ARG A 1 116 ? -12.931 2.271 5.528 1.00 98.25 116 ARG A CA 1
ATOM 844 C C . ARG A 1 116 ? -12.988 3.691 6.069 1.00 98.25 116 ARG A C 1
ATOM 846 O O . ARG A 1 116 ? -13.328 3.884 7.227 1.00 98.25 116 ARG A O 1
ATOM 853 N N . ASN A 1 117 ? -12.791 4.690 5.211 1.00 98.00 117 ASN A N 1
ATOM 854 C CA . ASN A 1 117 ? -13.057 6.102 5.541 1.00 98.00 117 ASN A CA 1
ATOM 855 C C . ASN A 1 117 ? -12.297 6.615 6.786 1.00 98.00 117 ASN A C 1
ATOM 857 O O . ASN A 1 117 ? -12.826 7.421 7.549 1.00 98.00 117 ASN A O 1
ATOM 861 N N . LEU A 1 118 ? -11.073 6.126 7.009 1.00 98.44 118 LEU A N 1
ATOM 862 C CA . LEU A 1 118 ? -10.208 6.545 8.119 1.00 98.44 118 LEU A CA 1
ATOM 863 C C . LEU A 1 118 ? -8.915 7.170 7.600 1.00 98.44 118 LEU A C 1
ATOM 865 O O . LEU A 1 118 ? -8.391 6.753 6.564 1.00 98.44 118 LEU A O 1
ATOM 869 N N . GLU A 1 119 ? -8.362 8.102 8.369 1.00 98.75 119 GLU A N 1
ATOM 870 C CA . GLU A 1 119 ? -6.992 8.580 8.194 1.00 98.75 119 GLU A CA 1
ATOM 871 C C . GLU A 1 119 ? -6.066 8.019 9.283 1.00 98.75 119 GLU A C 1
ATOM 873 O O . GLU A 1 119 ? -6.437 7.943 10.452 1.00 98.75 119 GLU A O 1
ATOM 878 N N . PHE A 1 120 ? -4.845 7.654 8.893 1.00 98.88 120 PHE A N 1
ATOM 879 C CA . PHE A 1 120 ? -3.761 7.202 9.762 1.00 98.88 120 PHE A CA 1
ATOM 880 C C . PHE A 1 120 ? -2.592 8.172 9.651 1.00 98.88 120 PHE A C 1
ATOM 882 O O . PHE A 1 120 ? -2.038 8.333 8.556 1.00 98.88 120 PHE A O 1
ATOM 889 N N . ARG A 1 121 ? -2.194 8.789 10.766 1.00 98.75 121 ARG A N 1
ATOM 890 C CA . ARG A 1 121 ? -1.199 9.861 10.753 1.00 98.75 121 ARG A CA 1
ATOM 891 C C . ARG A 1 121 ? -0.077 9.680 11.771 1.00 98.75 121 ARG A C 1
ATOM 893 O O . ARG A 1 121 ? -0.316 9.311 12.921 1.00 98.75 121 ARG A O 1
ATOM 900 N N . ASP A 1 122 ? 1.130 10.052 11.349 1.00 98.62 122 ASP A N 1
ATOM 901 C CA . ASP A 1 122 ? 2.315 10.244 12.197 1.00 98.62 122 ASP A CA 1
ATOM 902 C C . ASP A 1 122 ? 2.867 8.984 12.893 1.00 98.62 122 ASP A C 1
ATOM 904 O O . ASP A 1 122 ? 3.659 9.100 13.832 1.00 98.62 122 ASP A O 1
ATOM 908 N N . ALA A 1 123 ? 2.525 7.774 12.435 1.00 98.62 123 ALA A N 1
ATOM 909 C CA . ALA A 1 123 ? 3.023 6.551 13.059 1.00 98.62 123 ALA A CA 1
ATOM 910 C C . ALA A 1 123 ? 4.554 6.435 12.959 1.00 98.62 123 ALA A C 1
ATOM 912 O O . ALA A 1 123 ? 5.106 6.249 11.873 1.00 98.62 123 ALA A O 1
ATOM 913 N N . LYS A 1 124 ? 5.234 6.530 14.109 1.00 98.00 124 LYS A N 1
ATOM 914 C CA . LYS A 1 124 ? 6.699 6.504 14.240 1.00 98.00 124 LYS A CA 1
ATOM 915 C C . LYS A 1 124 ? 7.110 5.599 15.398 1.00 98.00 124 LYS A C 1
ATOM 917 O O . LYS A 1 124 ? 6.530 5.677 16.485 1.00 98.00 124 LYS A O 1
ATOM 922 N N . VAL A 1 125 ? 8.103 4.739 15.181 1.00 97.94 125 VAL A N 1
ATOM 923 C CA . VAL A 1 125 ? 8.628 3.805 16.200 1.00 97.94 125 VAL A CA 1
ATOM 924 C C . VAL A 1 125 ? 10.161 3.835 16.221 1.00 97.94 125 VAL A C 1
ATOM 926 O O . VAL A 1 125 ? 10.772 4.241 15.236 1.00 97.94 125 VAL A O 1
ATOM 929 N N . PRO A 1 126 ? 10.826 3.390 17.306 1.00 96.62 126 PRO A N 1
ATOM 930 C CA . PRO A 1 126 ? 12.292 3.436 17.399 1.00 96.62 126 PRO A CA 1
ATOM 931 C C . PRO A 1 126 ? 13.032 2.739 16.246 1.00 96.62 126 PRO A C 1
ATOM 933 O O . PRO A 1 126 ? 14.081 3.215 15.815 1.00 96.62 126 PRO A O 1
ATOM 936 N N . ASP A 1 127 ? 12.453 1.659 15.714 1.00 94.62 127 ASP A N 1
ATOM 937 C CA . ASP A 1 127 ? 13.004 0.875 14.601 1.00 94.62 127 ASP A CA 1
ATOM 938 C C . ASP A 1 127 ? 12.750 1.505 13.219 1.00 94.62 127 ASP A C 1
ATOM 940 O O . ASP A 1 127 ? 13.078 0.896 12.200 1.00 94.62 127 ASP A O 1
ATOM 944 N N . ARG A 1 128 ? 12.170 2.714 13.170 1.00 95.75 128 ARG A N 1
ATOM 945 C CA . ARG A 1 128 ? 11.964 3.525 11.957 1.00 95.75 128 ARG A CA 1
ATOM 946 C C . ARG A 1 128 ? 11.029 2.912 10.909 1.00 95.75 128 ARG A C 1
ATOM 948 O O . ARG A 1 128 ? 11.091 3.261 9.732 1.00 95.75 128 ARG A O 1
ATOM 955 N N . ASN A 1 129 ? 10.151 2.000 11.329 1.00 95.31 129 ASN A N 1
ATOM 956 C CA . ASN A 1 129 ? 9.188 1.285 10.480 1.00 95.31 129 ASN A CA 1
ATOM 957 C C . ASN A 1 129 ? 7.740 1.336 11.009 1.00 95.31 129 ASN A C 1
ATOM 959 O O . ASN A 1 129 ? 6.938 0.432 10.741 1.00 95.31 129 ASN A O 1
ATOM 963 N N . GLY A 1 130 ? 7.421 2.369 11.788 1.00 98.12 130 GLY A N 1
ATOM 964 C CA . GLY A 1 130 ? 6.122 2.597 12.402 1.00 98.12 130 GLY A CA 1
ATOM 965 C C . GLY A 1 130 ? 5.034 2.708 11.346 1.00 98.12 130 GLY A C 1
ATOM 966 O O . GLY A 1 130 ? 5.130 3.532 10.440 1.00 98.12 130 GLY A O 1
ATOM 967 N N . ALA A 1 131 ? 4.015 1.856 11.435 1.00 98.75 131 ALA A N 1
ATOM 968 C CA . ALA A 1 131 ? 2.994 1.770 10.400 1.00 98.75 131 ALA A CA 1
ATOM 969 C C . ALA A 1 131 ? 1.647 2.370 10.820 1.00 98.75 131 ALA A C 1
ATOM 971 O O . ALA A 1 131 ? 1.257 2.279 11.984 1.00 98.75 131 ALA A O 1
ATOM 972 N N . GLY A 1 132 ? 0.880 2.896 9.863 1.00 98.81 132 GLY A N 1
ATOM 973 C CA . GLY A 1 132 ? -0.556 3.102 10.081 1.00 98.81 132 GLY A CA 1
ATOM 974 C C . GLY A 1 132 ? -1.235 1.761 10.387 1.00 98.81 132 GLY A C 1
ATOM 975 O O . GLY A 1 132 ? -1.887 1.596 11.419 1.00 98.81 132 GLY A O 1
ATOM 976 N N . ILE A 1 133 ? -0.972 0.755 9.545 1.00 98.94 133 ILE A N 1
ATOM 977 C CA . ILE A 1 133 ? -1.431 -0.626 9.752 1.00 98.94 133 ILE A CA 1
ATOM 978 C C . ILE A 1 133 ? -0.257 -1.607 9.650 1.00 98.94 133 ILE A C 1
ATOM 980 O O . ILE A 1 133 ? 0.415 -1.690 8.620 1.00 98.94 133 ILE A O 1
ATOM 984 N N . ARG A 1 134 ? -0.053 -2.413 10.698 1.00 98.88 134 ARG A N 1
ATOM 985 C CA . ARG A 1 134 ? 0.819 -3.596 10.702 1.00 98.88 134 ARG A CA 1
ATOM 986 C C . ARG A 1 134 ? -0.036 -4.864 10.671 1.00 98.88 134 ARG A C 1
ATOM 988 O O . ARG A 1 134 ? -0.501 -5.324 11.714 1.00 98.88 134 ARG A O 1
ATOM 995 N N . ALA A 1 135 ? -0.201 -5.465 9.496 1.00 98.75 135 ALA A N 1
ATOM 996 C CA . ALA A 1 135 ? -0.948 -6.712 9.343 1.00 98.75 135 ALA A CA 1
ATOM 997 C C . ALA A 1 135 ? -0.044 -7.935 9.522 1.00 98.75 135 ALA A C 1
ATOM 999 O O . ALA A 1 135 ? 0.879 -8.164 8.744 1.00 98.75 135 ALA A O 1
ATOM 1000 N N . GLN A 1 136 ? -0.298 -8.728 10.557 1.00 98.62 136 GLN A N 1
ATOM 1001 C CA . GLN A 1 136 ? 0.480 -9.924 10.878 1.00 98.62 136 GLN A CA 1
ATOM 1002 C C . GLN A 1 136 ? -0.190 -11.211 10.392 1.00 98.62 136 GLN A C 1
ATOM 1004 O O . GLN A 1 136 ? 0.511 -12.189 10.144 1.00 98.62 136 GLN A O 1
ATOM 1009 N N . ARG A 1 137 ? -1.526 -11.213 10.301 1.00 97.56 137 ARG A N 1
ATOM 1010 C CA . ARG A 1 137 ? -2.369 -12.315 9.811 1.00 97.56 137 ARG A CA 1
ATOM 1011 C C . ARG A 1 137 ? -3.658 -11.761 9.204 1.00 97.56 137 ARG A C 1
ATOM 1013 O O . ARG A 1 137 ? -3.978 -10.596 9.425 1.00 97.56 137 ARG A O 1
ATOM 1020 N N . GLY A 1 138 ? -4.396 -12.631 8.519 1.00 96.81 138 GLY A N 1
ATOM 1021 C CA . GLY A 1 138 ? -5.719 -12.341 7.973 1.00 96.81 138 GLY A CA 1
ATOM 1022 C C . GLY A 1 138 ? -5.694 -11.690 6.593 1.00 96.81 138 GLY A C 1
ATOM 1023 O O . GLY A 1 138 ? -4.652 -11.252 6.095 1.00 96.81 138 GLY A O 1
ATOM 1024 N N . ASN A 1 139 ? -6.866 -11.649 5.975 1.00 98.56 139 ASN A N 1
ATOM 1025 C CA . ASN A 1 139 ? -7.122 -10.922 4.742 1.00 98.56 139 ASN A CA 1
ATOM 1026 C C . ASN A 1 139 ? -7.555 -9.497 5.069 1.00 98.56 139 ASN A C 1
ATOM 1028 O O . ASN A 1 139 ? -8.467 -9.276 5.868 1.00 98.56 139 ASN A O 1
ATOM 1032 N N . ILE A 1 140 ? -6.888 -8.532 4.445 1.00 98.81 140 ILE A N 1
ATOM 1033 C CA . ILE A 1 140 ? -7.039 -7.119 4.775 1.00 98.81 140 ILE A CA 1
ATOM 1034 C C . ILE A 1 140 ? -7.614 -6.374 3.575 1.00 98.81 140 ILE A C 1
ATOM 1036 O O . ILE A 1 140 ? -7.031 -6.394 2.487 1.00 98.81 140 ILE A O 1
ATOM 1040 N N . ALA A 1 141 ? -8.733 -5.690 3.787 1.00 98.94 141 ALA A N 1
ATOM 1041 C CA . ALA A 1 141 ? -9.327 -4.753 2.845 1.00 98.94 141 ALA A CA 1
ATOM 1042 C C . ALA A 1 141 ? -9.204 -3.322 3.388 1.00 98.94 141 ALA A C 1
ATOM 1044 O O . ALA A 1 141 ? -9.581 -3.051 4.526 1.00 98.94 141 ALA A O 1
ATOM 1045 N N . VAL A 1 142 ? -8.678 -2.407 2.577 1.00 98.94 142 VAL A N 1
ATOM 1046 C CA . VAL A 1 142 ? -8.508 -0.986 2.910 1.00 98.94 142 VAL A CA 1
ATOM 1047 C C . VAL A 1 142 ? -9.164 -0.152 1.819 1.00 98.94 142 VAL A C 1
ATOM 1049 O O . VAL A 1 142 ? -8.801 -0.270 0.646 1.00 98.94 142 VAL A O 1
ATOM 1052 N N . GLU A 1 143 ? -10.145 0.669 2.184 1.00 98.62 143 GLU A N 1
ATOM 1053 C CA . GLU A 1 143 ? -11.004 1.351 1.215 1.00 98.62 143 GLU A CA 1
ATOM 1054 C C . GLU A 1 143 ? -11.233 2.812 1.611 1.00 98.62 143 GLU A C 1
ATOM 1056 O O . GLU A 1 143 ? -11.707 3.086 2.70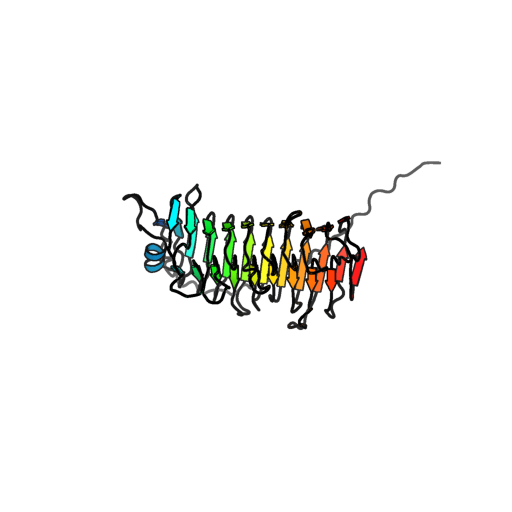7 1.00 98.62 143 GLU A O 1
ATOM 1061 N N . HIS A 1 144 ? -10.960 3.768 0.720 1.00 98.38 144 HIS A N 1
ATOM 1062 C CA . HIS A 1 144 ? -11.161 5.196 1.025 1.00 98.38 144 HIS A CA 1
ATOM 1063 C C . HIS A 1 144 ? -10.407 5.666 2.280 1.00 98.38 144 HIS A C 1
ATOM 1065 O O . HIS A 1 144 ? -10.908 6.480 3.056 1.00 98.38 144 HIS A O 1
ATOM 1071 N N . CYS A 1 145 ? -9.209 5.126 2.506 1.00 98.75 145 CYS A N 1
ATOM 1072 C CA . CYS A 1 145 ? -8.362 5.516 3.626 1.00 98.75 145 CYS A CA 1
ATOM 1073 C C . CYS A 1 145 ? -7.275 6.498 3.195 1.00 98.75 145 CYS A C 1
ATOM 1075 O O . CYS A 1 145 ? -6.864 6.531 2.034 1.00 98.75 145 CYS A O 1
ATOM 1077 N N . ILE A 1 146 ? -6.774 7.263 4.160 1.00 98.81 146 ILE A N 1
ATOM 1078 C CA . ILE A 1 146 ? -5.645 8.174 3.976 1.00 98.81 146 ILE A CA 1
ATOM 1079 C C . ILE A 1 146 ? -4.519 7.758 4.928 1.00 98.81 146 ILE A C 1
ATOM 1081 O O . ILE A 1 146 ? -4.758 7.485 6.099 1.00 98.81 146 ILE A O 1
ATOM 1085 N N . PHE A 1 147 ? -3.286 7.700 4.435 1.00 98.81 147 PHE A N 1
ATOM 1086 C CA . PHE A 1 147 ? -2.089 7.415 5.224 1.00 98.81 147 PHE A CA 1
ATOM 1087 C C . PHE A 1 147 ? -1.121 8.583 5.073 1.00 98.81 147 PHE A C 1
ATOM 1089 O O . PHE A 1 147 ? -0.527 8.748 4.005 1.00 98.81 147 PHE A O 1
ATOM 1096 N N . THR A 1 148 ? -0.950 9.372 6.130 1.00 98.56 148 THR A N 1
ATOM 1097 C CA . THR A 1 148 ? -0.194 10.631 6.104 1.00 98.56 148 THR A CA 1
ATOM 1098 C C . THR A 1 148 ? 1.011 10.572 7.041 1.00 98.56 148 THR A C 1
ATOM 1100 O O . THR A 1 148 ? 0.862 10.323 8.234 1.00 98.56 148 THR A O 1
ATOM 1103 N N . ASP A 1 149 ? 2.210 10.837 6.523 1.00 98.06 149 ASP A N 1
ATOM 1104 C CA . ASP A 1 149 ? 3.434 11.042 7.317 1.00 98.06 149 ASP A CA 1
ATOM 1105 C C . ASP A 1 149 ? 3.769 9.921 8.327 1.00 98.06 149 ASP A C 1
ATOM 1107 O O . ASP A 1 149 ? 4.428 10.149 9.347 1.00 98.06 149 ASP A O 1
ATOM 1111 N N . ASN A 1 150 ? 3.356 8.688 8.028 1.00 98.62 150 ASN A N 1
ATOM 1112 C CA . ASN A 1 150 ? 3.798 7.507 8.762 1.00 98.62 150 ASN A CA 1
ATOM 1113 C C . ASN A 1 150 ? 5.185 7.087 8.266 1.00 98.62 150 ASN A C 1
ATOM 1115 O O . ASN A 1 150 ? 5.537 7.319 7.107 1.00 98.62 150 ASN A O 1
ATOM 1119 N N . GLU A 1 151 ? 5.973 6.400 9.090 1.00 98.06 151 GLU A N 1
ATOM 1120 C CA . GLU A 1 151 ? 7.206 5.792 8.581 1.00 98.06 151 GLU A CA 1
ATOM 1121 C C . GLU A 1 151 ? 6.863 4.750 7.508 1.00 98.06 151 GLU A C 1
ATOM 1123 O O . GLU A 1 151 ? 7.475 4.753 6.445 1.00 98.06 151 GLU A O 1
ATOM 1128 N N . SER A 1 152 ? 5.825 3.933 7.715 1.00 98.38 152 SER A N 1
ATOM 1129 C CA . SER A 1 152 ? 5.181 3.133 6.665 1.00 98.38 152 SER A CA 1
ATOM 1130 C C . SER A 1 152 ? 3.664 3.338 6.637 1.00 98.38 152 SER A C 1
ATOM 1132 O O . SER A 1 152 ? 3.029 3.427 7.681 1.00 98.38 152 SER A O 1
ATOM 1134 N N . GLY A 1 153 ? 3.036 3.362 5.461 1.00 98.62 153 GLY A N 1
ATOM 1135 C CA . GLY A 1 153 ? 1.567 3.413 5.399 1.00 98.62 153 GLY A CA 1
ATOM 1136 C C . GLY A 1 153 ? 0.958 2.092 5.881 1.00 98.62 153 GLY A C 1
ATOM 1137 O O . GLY A 1 153 ? 0.331 2.018 6.942 1.00 98.62 153 GLY A O 1
ATOM 1138 N N . ILE A 1 154 ? 1.219 1.022 5.126 1.00 98.94 154 ILE A N 1
ATOM 1139 C CA . ILE A 1 154 ? 0.810 -0.351 5.456 1.00 98.94 154 ILE A CA 1
ATOM 1140 C C . ILE A 1 154 ? 2.025 -1.275 5.389 1.00 98.94 154 ILE A C 1
ATOM 1142 O O . ILE A 1 154 ? 2.761 -1.270 4.403 1.00 98.94 154 ILE A O 1
ATOM 1146 N N . LEU A 1 155 ? 2.204 -2.121 6.404 1.00 98.81 155 LEU A N 1
ATOM 1147 C CA . LEU A 1 155 ? 3.239 -3.153 6.432 1.00 98.81 155 LEU A CA 1
ATOM 1148 C C . LEU A 1 155 ? 2.621 -4.508 6.776 1.00 98.81 155 LEU A C 1
ATOM 1150 O O . LEU A 1 155 ? 2.011 -4.676 7.831 1.00 98.81 155 LEU A O 1
ATOM 1154 N N . THR A 1 156 ? 2.813 -5.496 5.907 1.00 98.81 156 THR A N 1
ATOM 1155 C CA . THR A 1 156 ? 2.339 -6.871 6.133 1.00 98.81 156 THR A CA 1
ATOM 1156 C C . THR A 1 156 ? 3.482 -7.818 6.513 1.00 98.81 156 THR A C 1
ATOM 1158 O O . THR A 1 156 ? 4.641 -7.603 6.146 1.00 98.81 156 THR A O 1
ATOM 1161 N N . ALA A 1 157 ? 3.161 -8.879 7.250 1.00 98.06 157 ALA A N 1
ATOM 1162 C CA . ALA A 1 157 ? 4.075 -9.980 7.528 1.00 98.06 157 ALA A CA 1
ATOM 1163 C C . ALA A 1 157 ? 4.336 -10.855 6.284 1.00 98.06 157 ALA A C 1
ATOM 1165 O O . ALA A 1 157 ? 3.799 -10.640 5.199 1.00 98.06 157 ALA A O 1
ATOM 1166 N N . ALA A 1 158 ? 5.193 -11.864 6.445 1.00 98.25 158 ALA A N 1
ATOM 1167 C CA . ALA A 1 158 ? 5.383 -12.923 5.462 1.00 98.25 158 ALA A CA 1
ATOM 1168 C C . ALA A 1 158 ? 4.517 -14.134 5.838 1.00 98.25 158 ALA A C 1
ATOM 1170 O O . ALA A 1 158 ? 4.929 -14.964 6.646 1.00 98.25 158 ALA A O 1
ATOM 1171 N N . ASP A 1 159 ? 3.326 -14.216 5.253 1.00 97.50 159 ASP A N 1
ATOM 1172 C CA . ASP A 1 159 ? 2.398 -15.336 5.412 1.00 97.50 159 ASP A CA 1
ATOM 1173 C C . ASP A 1 159 ? 1.680 -15.576 4.078 1.00 97.50 159 ASP A C 1
ATOM 1175 O O . ASP A 1 159 ? 0.892 -14.747 3.621 1.00 97.50 159 ASP A O 1
ATOM 1179 N N . SER A 1 160 ? 1.954 -16.720 3.446 1.00 97.31 160 SER A N 1
ATOM 1180 C CA . SER A 1 160 ? 1.462 -17.060 2.106 1.00 97.31 160 SER A CA 1
ATOM 1181 C C . SER A 1 160 ? -0.049 -17.279 2.027 1.00 97.31 160 SER A C 1
ATOM 1183 O O . SER A 1 160 ? -0.545 -17.578 0.945 1.00 97.31 160 SER A O 1
ATOM 1185 N N . THR A 1 161 ? -0.772 -17.181 3.144 1.00 96.94 161 THR A N 1
ATOM 1186 C CA . THR A 1 161 ? -2.240 -17.252 3.187 1.00 96.94 161 THR A CA 1
ATOM 1187 C C . THR A 1 161 ? -2.907 -15.877 3.156 1.00 96.94 161 THR A C 1
ATOM 1189 O O . THR A 1 161 ? -4.094 -15.793 2.857 1.00 96.94 161 THR A O 1
ATOM 1192 N N . MET A 1 162 ? -2.158 -14.802 3.425 1.00 98.50 162 MET A N 1
ATOM 1193 C CA . MET A 1 162 ? -2.704 -13.447 3.494 1.00 98.50 162 MET A CA 1
ATOM 1194 C C . MET A 1 162 ? -2.931 -12.840 2.108 1.00 98.50 162 MET A C 1
ATOM 1196 O O . MET A 1 162 ? -2.117 -13.004 1.195 1.00 98.50 162 MET A O 1
ATOM 1200 N N . ALA A 1 163 ? -3.980 -12.033 1.990 1.00 98.75 163 ALA A N 1
ATOM 1201 C CA . ALA A 1 163 ? -4.171 -11.097 0.893 1.00 98.75 163 ALA A CA 1
ATOM 1202 C C . ALA A 1 163 ? -4.355 -9.666 1.418 1.00 98.75 163 ALA A C 1
ATOM 1204 O O . ALA A 1 163 ? -5.007 -9.447 2.440 1.00 98.75 163 ALA A O 1
ATOM 1205 N N . LEU A 1 164 ? -3.801 -8.691 0.696 1.00 98.94 164 LEU A N 1
ATOM 1206 C CA . LEU A 1 164 ? -4.023 -7.265 0.932 1.00 98.94 164 LEU A CA 1
ATOM 1207 C C . LEU A 1 164 ? -4.693 -6.647 -0.299 1.00 98.94 164 LEU A C 1
ATOM 1209 O O . LEU A 1 164 ? -4.128 -6.673 -1.394 1.00 98.94 164 LEU A O 1
ATOM 1213 N N . ASN A 1 165 ? -5.881 -6.077 -0.109 1.00 98.94 165 ASN A N 1
ATOM 1214 C CA . ASN A 1 165 ? -6.606 -5.318 -1.121 1.00 98.94 165 ASN A CA 1
ATOM 1215 C C . ASN A 1 165 ? -6.744 -3.862 -0.669 1.00 98.94 165 ASN A C 1
ATOM 1217 O O . ASN A 1 165 ? -7.353 -3.585 0.362 1.00 98.94 165 ASN A O 1
ATOM 1221 N N . VAL A 1 166 ? -6.178 -2.942 -1.441 1.00 98.94 166 VAL A N 1
ATOM 1222 C CA . VAL A 1 166 ? -6.239 -1.503 -1.191 1.00 98.94 166 VAL A CA 1
ATOM 1223 C C . VAL A 1 166 ? -6.935 -0.835 -2.366 1.00 98.94 166 VAL A C 1
ATOM 1225 O O . VAL A 1 166 ? -6.532 -1.002 -3.522 1.00 98.94 166 VAL A O 1
ATOM 1228 N N . ARG A 1 167 ? -7.980 -0.059 -2.091 1.00 98.88 167 ARG A N 1
ATOM 1229 C CA . ARG A 1 167 ? -8.690 0.685 -3.129 1.00 98.88 167 ARG A CA 1
ATOM 1230 C C . ARG A 1 167 ? -9.057 2.092 -2.705 1.00 98.88 167 ARG A C 1
ATOM 1232 O O . ARG A 1 167 ? -9.309 2.349 -1.529 1.00 98.88 167 ARG A O 1
ATOM 1239 N N . ASP A 1 168 ? -9.113 2.984 -3.688 1.00 98.81 168 ASP A N 1
ATOM 1240 C CA . ASP A 1 168 ? -9.637 4.343 -3.521 1.00 98.81 168 ASP A CA 1
ATOM 1241 C C . ASP A 1 168 ? -8.945 5.113 -2.376 1.00 98.81 168 ASP A C 1
ATOM 1243 O O . ASP A 1 168 ? -9.572 5.927 -1.711 1.00 98.81 168 ASP A O 1
ATOM 1247 N N . SER A 1 169 ? -7.670 4.813 -2.095 1.00 98.81 169 SER A N 1
ATOM 1248 C CA . SER A 1 169 ? -6.946 5.296 -0.910 1.00 98.81 169 SER A CA 1
ATOM 1249 C C . SER A 1 169 ? -5.798 6.238 -1.279 1.00 98.81 169 SER A C 1
ATOM 1251 O O . SER A 1 169 ? -5.331 6.256 -2.420 1.00 98.81 169 SER A O 1
ATOM 1253 N N . VAL A 1 170 ? -5.327 7.030 -0.317 1.00 98.75 170 VAL A N 1
ATOM 1254 C CA . VAL A 1 170 ? -4.298 8.055 -0.537 1.00 98.75 170 VAL A CA 1
ATOM 1255 C C . VAL A 1 170 ? -3.135 7.874 0.436 1.00 98.75 170 VAL A C 1
ATOM 1257 O O . VAL A 1 170 ? -3.338 7.720 1.635 1.00 98.75 170 VAL A O 1
ATOM 1260 N N . PHE A 1 171 ? -1.908 7.922 -0.074 1.00 98.69 171 PHE A N 1
ATOM 1261 C CA . PHE A 1 171 ? -0.668 7.821 0.690 1.00 98.69 171 PHE A CA 1
ATOM 1262 C C . PHE A 1 171 ? 0.150 9.096 0.477 1.00 98.69 171 PHE A C 1
ATOM 1264 O O . PHE A 1 171 ? 0.542 9.401 -0.649 1.00 98.69 171 PHE A O 1
ATOM 1271 N N . ILE A 1 172 ? 0.402 9.844 1.552 1.00 97.69 172 ILE A N 1
ATOM 1272 C CA . ILE A 1 172 ? 1.015 11.176 1.507 1.00 97.69 172 ILE A CA 1
ATOM 1273 C C . ILE A 1 172 ? 2.210 11.205 2.453 1.00 97.69 172 ILE A C 1
ATOM 1275 O O . ILE A 1 172 ? 2.058 10.977 3.650 1.00 97.69 172 ILE A O 1
ATOM 1279 N N . GLY A 1 173 ? 3.405 11.494 1.941 1.00 96.00 173 GLY A N 1
ATOM 1280 C CA . GLY A 1 173 ? 4.550 11.786 2.811 1.00 96.00 173 GLY A CA 1
ATOM 1281 C C . GLY A 1 173 ? 5.074 10.600 3.633 1.00 96.00 173 GLY A C 1
ATOM 1282 O O . GLY A 1 173 ? 5.863 10.812 4.556 1.00 96.00 173 GLY A O 1
ATOM 1283 N N . ASN A 1 174 ? 4.638 9.365 3.353 1.00 97.19 174 ASN A N 1
ATOM 1284 C CA . ASN A 1 174 ? 5.084 8.192 4.109 1.00 97.19 174 ASN A CA 1
ATOM 1285 C C . ASN A 1 174 ? 6.549 7.855 3.797 1.00 97.19 174 ASN A C 1
ATOM 1287 O O . ASN A 1 174 ? 7.012 8.080 2.681 1.00 97.19 174 ASN A O 1
ATOM 1291 N N . GLY A 1 175 ? 7.265 7.269 4.750 1.00 95.75 175 GLY A N 1
ATOM 1292 C CA . GLY A 1 175 ? 8.686 6.933 4.627 1.00 95.75 175 GLY A CA 1
ATOM 1293 C C . GLY A 1 175 ? 9.529 7.627 5.694 1.00 95.75 175 GLY A C 1
ATOM 1294 O O . GLY A 1 175 ? 9.249 8.757 6.095 1.00 95.75 175 GLY A O 1
ATOM 1295 N N . PHE A 1 176 ? 10.588 6.960 6.152 1.00 95.12 176 PHE A N 1
ATOM 1296 C CA . PHE A 1 176 ? 11.534 7.541 7.109 1.00 95.12 176 PHE A CA 1
ATOM 1297 C C . PHE A 1 176 ? 12.685 8.305 6.427 1.00 95.12 176 PHE A C 1
ATOM 1299 O O . PHE A 1 176 ? 13.264 9.213 7.021 1.00 95.12 176 PHE A O 1
ATOM 1306 N N . GLY A 1 177 ? 13.025 7.966 5.179 1.00 93.44 177 GLY A N 1
ATOM 1307 C CA . GLY A 1 177 ? 14.204 8.502 4.485 1.00 93.44 177 GLY A CA 1
ATOM 1308 C C . GLY A 1 177 ? 15.404 7.550 4.420 1.00 93.44 177 GLY A C 1
ATOM 1309 O O . GLY A 1 177 ? 16.452 7.939 3.916 1.00 93.44 177 GLY A O 1
ATOM 1310 N N . ASP A 1 178 ? 15.281 6.320 4.923 1.00 91.06 178 ASP A N 1
ATOM 1311 C CA . ASP A 1 178 ? 16.370 5.330 5.005 1.00 91.06 178 ASP A CA 1
ATOM 1312 C C . ASP A 1 178 ? 16.377 4.288 3.873 1.00 91.06 178 ASP A C 1
ATOM 1314 O O . ASP A 1 178 ? 17.325 3.512 3.755 1.00 91.06 178 ASP A O 1
ATOM 1318 N N . GLY A 1 179 ? 15.328 4.265 3.046 1.00 92.25 179 GLY A N 1
ATOM 1319 C CA . GLY A 1 179 ? 15.150 3.289 1.971 1.00 92.25 179 GLY A CA 1
ATOM 1320 C C . GLY A 1 179 ? 14.418 2.003 2.362 1.00 92.25 179 GLY A C 1
ATOM 1321 O O . GLY A 1 179 ? 14.163 1.190 1.472 1.00 92.25 179 GLY A O 1
ATOM 1322 N N . TYR A 1 180 ? 14.053 1.825 3.635 1.00 92.00 180 TYR A N 1
ATOM 1323 C CA . TYR A 1 180 ? 13.437 0.592 4.153 1.00 92.00 180 TYR A CA 1
ATOM 1324 C C . TYR A 1 180 ? 11.965 0.737 4.541 1.00 92.00 180 TYR A C 1
ATOM 1326 O O . TYR A 1 180 ? 11.292 -0.271 4.772 1.00 92.00 180 TYR A O 1
ATOM 1334 N N . SER A 1 181 ? 11.466 1.969 4.592 1.00 94.12 181 SER A N 1
ATOM 1335 C CA . SER A 1 181 ? 10.079 2.272 4.937 1.00 94.12 181 SER A CA 1
ATOM 1336 C C . SER A 1 181 ? 9.333 2.830 3.720 1.00 94.12 181 SER A C 1
ATOM 1338 O O . SER A 1 181 ? 9.920 3.517 2.882 1.00 94.12 181 SER A O 1
ATOM 1340 N N . HIS A 1 182 ? 8.061 2.455 3.563 1.00 97.25 182 HIS A N 1
ATOM 1341 C CA . HIS A 1 182 ? 7.360 2.504 2.270 1.00 97.25 182 HIS A CA 1
ATOM 1342 C C . HIS A 1 182 ? 5.906 2.972 2.411 1.00 97.25 182 HIS A C 1
ATOM 1344 O O . HIS A 1 182 ? 5.320 2.875 3.490 1.00 97.25 182 HIS A O 1
ATOM 1350 N N . GLY A 1 183 ? 5.279 3.399 1.310 1.00 97.88 183 GLY A N 1
ATOM 1351 C CA . GLY A 1 183 ? 3.824 3.607 1.284 1.00 97.88 183 GLY A CA 1
ATOM 1352 C C . GLY A 1 183 ? 3.085 2.305 1.617 1.00 97.88 183 GLY A C 1
ATOM 1353 O O . GLY A 1 183 ? 2.361 2.221 2.611 1.00 97.88 183 GLY A O 1
ATOM 1354 N N . ILE A 1 184 ? 3.359 1.255 0.843 1.00 98.81 184 ILE A N 1
ATOM 1355 C CA . ILE A 1 184 ? 2.945 -0.124 1.123 1.00 98.81 184 ILE A CA 1
ATOM 1356 C C . ILE A 1 184 ? 4.163 -1.049 1.080 1.00 98.81 184 ILE A C 1
ATOM 1358 O O . ILE A 1 184 ? 4.895 -1.081 0.090 1.00 98.81 184 ILE A O 1
ATOM 1362 N N . TYR A 1 185 ? 4.321 -1.873 2.116 1.00 98.75 185 TYR A N 1
ATOM 1363 C CA . TYR A 1 185 ? 5.196 -3.043 2.117 1.00 98.75 185 TYR A CA 1
ATOM 1364 C C . TYR A 1 185 ? 4.358 -4.321 2.237 1.00 98.75 185 TYR A C 1
ATOM 1366 O O . TYR A 1 185 ? 3.864 -4.682 3.314 1.00 98.75 185 TYR A O 1
ATOM 1374 N N . ALA A 1 186 ? 4.224 -5.045 1.128 1.00 98.81 186 ALA A N 1
ATOM 1375 C CA . ALA A 1 186 ? 3.688 -6.396 1.115 1.00 98.81 186 ALA A CA 1
ATOM 1376 C C . ALA A 1 186 ? 4.822 -7.422 1.281 1.00 98.81 186 ALA A C 1
ATOM 1378 O O . ALA A 1 186 ? 5.731 -7.493 0.450 1.00 98.81 186 ALA A O 1
ATOM 1379 N N . GLY A 1 187 ? 4.775 -8.219 2.353 1.00 98.62 187 GLY A N 1
ATOM 1380 C CA . GLY A 1 187 ? 5.679 -9.343 2.576 1.00 98.62 187 GLY A CA 1
ATOM 1381 C C . GLY A 1 187 ? 5.419 -10.491 1.596 1.00 98.62 187 GLY A C 1
ATOM 1382 O O . GLY A 1 187 ? 4.762 -10.327 0.567 1.00 98.62 187 GLY A O 1
ATOM 1383 N N . ARG A 1 188 ? 5.958 -11.681 1.888 1.00 98.44 188 ARG A N 1
ATOM 1384 C CA . ARG A 1 188 ? 5.705 -12.889 1.076 1.00 98.44 188 ARG A CA 1
ATOM 1385 C C . ARG A 1 188 ? 4.297 -13.420 1.366 1.00 98.44 188 ARG A C 1
ATOM 1387 O O . ARG A 1 188 ? 4.145 -14.375 2.121 1.00 98.44 188 ARG A O 1
ATOM 1394 N N . ILE A 1 189 ? 3.298 -12.743 0.806 1.00 98.75 189 ILE A N 1
ATOM 1395 C CA . ILE A 1 189 ? 1.865 -13.030 0.947 1.00 98.75 189 ILE A CA 1
ATOM 1396 C C . ILE A 1 189 ? 1.278 -13.654 -0.329 1.00 98.75 189 ILE A C 1
ATOM 1398 O O . ILE A 1 189 ? 1.947 -13.687 -1.366 1.00 98.75 189 ILE A O 1
ATOM 1402 N N . ALA A 1 190 ? 0.034 -14.142 -0.276 1.00 98.69 190 ALA A N 1
ATOM 1403 C CA . ALA A 1 190 ? -0.637 -14.728 -1.439 1.00 98.69 190 ALA A CA 1
ATOM 1404 C C . ALA A 1 190 ? -0.839 -13.690 -2.551 1.00 98.69 190 ALA A C 1
ATOM 1406 O O . ALA A 1 190 ? -0.466 -13.918 -3.704 1.00 98.69 190 ALA A O 1
ATOM 1407 N N . ALA A 1 191 ? -1.414 -12.536 -2.201 1.00 98.81 191 ALA A N 1
ATOM 1408 C CA . ALA A 1 191 ? -1.772 -11.517 -3.176 1.00 98.81 191 ALA A CA 1
ATOM 1409 C C . ALA A 1 191 ? -1.728 -10.094 -2.607 1.00 98.81 191 ALA A C 1
ATOM 1411 O O . ALA A 1 191 ? -2.183 -9.838 -1.492 1.00 98.81 191 ALA A O 1
ATOM 1412 N N . LEU A 1 192 ? -1.248 -9.163 -3.429 1.00 98.94 192 LEU A N 1
ATOM 1413 C CA . LEU A 1 192 ? -1.439 -7.727 -3.270 1.00 98.94 192 LEU A CA 1
ATOM 1414 C C . LEU A 1 192 ? -2.265 -7.202 -4.449 1.00 98.94 192 LEU A C 1
ATOM 1416 O O . LEU A 1 192 ? -1.871 -7.372 -5.604 1.00 98.94 192 LEU A O 1
ATOM 1420 N N . ALA A 1 193 ? -3.363 -6.511 -4.161 1.00 98.94 193 ALA A N 1
ATOM 1421 C CA . ALA A 1 193 ? -4.116 -5.739 -5.140 1.00 98.94 193 ALA A CA 1
ATOM 1422 C C . ALA A 1 193 ? -4.203 -4.277 -4.691 1.00 98.94 193 ALA A C 1
ATOM 1424 O O . ALA A 1 193 ? -4.625 -4.003 -3.571 1.00 98.94 193 ALA A O 1
ATOM 1425 N N . VAL A 1 194 ? -3.813 -3.343 -5.560 1.00 98.94 194 VAL A N 1
ATOM 1426 C CA . VAL A 1 194 ? -3.937 -1.899 -5.311 1.00 98.94 194 VAL A CA 1
ATOM 1427 C C . VAL A 1 194 ? -4.628 -1.254 -6.502 1.00 98.94 194 VAL A C 1
ATOM 1429 O O . VAL A 1 194 ? -4.164 -1.394 -7.641 1.00 98.94 194 VAL A O 1
ATOM 1432 N N . SER A 1 195 ? -5.744 -0.567 -6.261 1.00 98.94 195 SER A N 1
ATOM 1433 C CA . SER A 1 195 ? -6.507 0.080 -7.329 1.00 98.94 195 SER A CA 1
ATOM 1434 C C . SER A 1 195 ? -6.970 1.491 -6.999 1.00 98.94 195 SER A C 1
ATOM 1436 O O . SER A 1 195 ? -7.280 1.792 -5.848 1.00 98.94 195 SER A O 1
ATOM 1438 N N . ARG A 1 196 ? -7.034 2.362 -8.016 1.00 98.88 196 ARG A N 1
ATOM 1439 C CA . ARG A 1 196 ? -7.569 3.738 -7.903 1.00 98.88 196 ARG A CA 1
ATOM 1440 C C . ARG A 1 196 ? -7.007 4.525 -6.711 1.00 98.88 196 ARG A C 1
ATOM 1442 O O . ARG A 1 196 ? -7.704 5.341 -6.121 1.00 98.88 196 ARG A O 1
ATOM 1449 N N . SER A 1 197 ? -5.765 4.239 -6.329 1.00 98.94 197 SER A N 1
ATOM 1450 C CA . SER A 1 197 ? -5.106 4.854 -5.180 1.00 98.94 197 SER A CA 1
ATOM 1451 C C . SER A 1 197 ? -4.039 5.844 -5.634 1.00 98.94 197 SER A C 1
ATOM 1453 O O . SER A 1 197 ? -3.472 5.704 -6.723 1.00 98.94 197 SER A O 1
ATOM 1455 N N . THR A 1 198 ? -3.760 6.835 -4.796 1.00 98.81 198 THR A N 1
ATOM 1456 C CA . THR A 1 198 ? -2.768 7.879 -5.072 1.00 98.81 198 THR A CA 1
ATOM 1457 C C . THR A 1 198 ? -1.634 7.812 -4.063 1.00 98.81 198 THR A C 1
ATOM 1459 O O . THR A 1 198 ? -1.882 7.711 -2.865 1.00 98.81 198 THR A O 1
ATOM 1462 N N . PHE A 1 199 ? -0.401 7.904 -4.545 1.00 98.38 199 PHE A N 1
ATOM 1463 C CA . PHE A 1 199 ? 0.816 7.968 -3.748 1.00 98.38 199 PHE A CA 1
ATOM 1464 C C . PHE A 1 199 ? 1.566 9.235 -4.138 1.00 98.38 199 PHE A C 1
ATOM 1466 O O . PHE A 1 199 ? 1.741 9.504 -5.328 1.00 98.38 199 PHE A O 1
ATOM 1473 N N . THR A 1 200 ? 1.946 10.028 -3.139 1.00 95.81 200 THR A N 1
ATOM 1474 C CA . THR A 1 200 ? 2.676 11.278 -3.342 1.00 95.81 200 THR A CA 1
ATOM 1475 C C . THR A 1 200 ? 3.658 11.536 -2.209 1.00 95.81 200 THR A C 1
ATOM 1477 O O . THR A 1 200 ? 3.306 11.550 -1.025 1.00 95.81 200 THR A O 1
ATOM 1480 N N . GLY A 1 201 ? 4.890 11.854 -2.585 1.00 93.31 201 GLY A N 1
ATOM 1481 C CA . GLY A 1 201 ? 5.902 12.371 -1.677 1.00 93.31 201 GLY A CA 1
ATOM 1482 C C . GLY A 1 201 ? 6.441 11.309 -0.730 1.00 93.31 201 GLY A C 1
ATOM 1483 O O . GLY A 1 201 ? 6.760 11.642 0.414 1.00 93.31 201 GLY A O 1
ATOM 1484 N N . THR A 1 202 ? 6.533 10.051 -1.165 1.00 94.56 202 THR A N 1
ATOM 1485 C CA . THR A 1 202 ? 7.172 9.033 -0.333 1.00 94.56 202 THR A CA 1
ATOM 1486 C C . THR A 1 202 ? 8.645 9.402 -0.082 1.00 94.56 202 THR A C 1
ATOM 1488 O O . THR A 1 202 ? 9.399 9.798 -0.974 1.00 94.56 202 THR A O 1
ATOM 1491 N N . LYS A 1 203 ? 9.054 9.378 1.191 1.00 93.56 203 LYS A N 1
ATOM 1492 C CA . LYS A 1 203 ? 10.344 9.909 1.658 1.00 93.56 203 LYS A CA 1
ATOM 1493 C C . LYS A 1 203 ? 11.421 8.840 1.552 1.00 93.56 203 LYS A C 1
ATOM 1495 O O . LYS A 1 203 ? 11.698 8.140 2.528 1.00 93.56 203 LYS A O 1
ATOM 1500 N N . VAL A 1 204 ? 12.046 8.733 0.376 1.00 90.44 204 VAL A N 1
ATOM 1501 C CA . VAL A 1 204 ? 12.945 7.607 0.044 1.00 90.44 204 VAL A CA 1
ATOM 1502 C C . VAL A 1 204 ? 12.182 6.273 0.219 1.00 90.44 204 VAL A C 1
ATOM 1504 O O . VAL A 1 204 ? 11.006 6.247 0.562 1.00 90.44 204 VAL A O 1
ATOM 1507 N N . GLY A 1 205 ? 12.781 5.130 -0.102 1.00 92.94 205 GLY A N 1
ATOM 1508 C CA . GLY A 1 205 ? 12.024 3.876 -0.146 1.00 92.94 205 GLY A CA 1
ATOM 1509 C C . GLY A 1 205 ? 11.116 3.840 -1.375 1.00 92.94 205 GLY A C 1
ATOM 1510 O O . GLY A 1 205 ? 11.529 4.285 -2.449 1.00 92.94 205 GLY A O 1
ATOM 1511 N N . HIS A 1 206 ? 9.934 3.236 -1.277 1.00 96.81 206 HIS A N 1
ATOM 1512 C CA . HIS A 1 206 ? 9.094 2.929 -2.446 1.00 96.81 206 HIS A CA 1
ATOM 1513 C C . HIS A 1 206 ? 7.631 3.242 -2.160 1.00 96.81 206 HIS A C 1
ATOM 1515 O O . HIS A 1 206 ? 7.189 3.007 -1.032 1.00 96.81 206 HIS A O 1
ATOM 1521 N N . ASP A 1 207 ? 6.876 3.683 -3.169 1.00 98.00 207 ASP A N 1
ATOM 1522 C CA . ASP A 1 207 ? 5.423 3.827 -3.013 1.00 98.00 207 ASP A CA 1
ATOM 1523 C C . ASP A 1 207 ? 4.821 2.458 -2.690 1.00 98.00 207 ASP A C 1
ATOM 1525 O O . ASP A 1 207 ? 4.088 2.295 -1.713 1.00 98.00 207 ASP A O 1
ATOM 1529 N N . ILE A 1 208 ? 5.205 1.445 -3.476 1.00 98.81 208 ILE A N 1
ATOM 1530 C CA . ILE A 1 208 ? 4.758 0.063 -3.311 1.00 98.81 208 ILE A CA 1
ATOM 1531 C C . ILE A 1 208 ? 5.953 -0.890 -3.429 1.00 98.81 208 ILE A C 1
ATOM 1533 O O . ILE A 1 208 ? 6.558 -1.025 -4.494 1.00 98.81 208 ILE A O 1
ATOM 1537 N N . LYS A 1 209 ? 6.252 -1.621 -2.352 1.00 98.81 209 LYS A N 1
ATOM 1538 C CA . LYS A 1 209 ? 7.133 -2.799 -2.362 1.00 98.81 209 LYS A CA 1
ATOM 1539 C C . LYS A 1 209 ? 6.289 -4.056 -2.179 1.00 98.81 209 LYS A C 1
ATOM 1541 O O . LYS A 1 209 ? 5.581 -4.175 -1.182 1.00 98.81 209 LYS A O 1
ATOM 1546 N N . SER A 1 210 ? 6.373 -5.005 -3.108 1.00 98.81 210 SER A N 1
ATOM 1547 C CA . SER A 1 210 ? 5.602 -6.249 -3.056 1.00 98.81 210 SER A CA 1
ATOM 1548 C C . SER A 1 210 ? 6.464 -7.488 -3.217 1.00 98.81 210 SER A C 1
ATOM 1550 O O . SER A 1 210 ? 7.028 -7.747 -4.278 1.00 98.81 210 SER A O 1
ATOM 1552 N N . ARG A 1 211 ? 6.509 -8.310 -2.170 1.00 98.81 211 ARG A N 1
ATOM 1553 C CA . ARG A 1 211 ? 7.043 -9.674 -2.232 1.00 98.81 211 ARG A CA 1
ATOM 1554 C C . ARG A 1 211 ? 5.944 -10.720 -2.439 1.00 98.81 211 ARG A C 1
ATOM 1556 O O . ARG A 1 211 ? 6.239 -11.902 -2.285 1.00 98.81 211 ARG A O 1
ATOM 1563 N N . ALA A 1 212 ? 4.709 -10.323 -2.758 1.00 98.75 212 ALA A N 1
ATOM 1564 C CA . ALA A 1 212 ? 3.571 -11.229 -2.912 1.00 98.75 212 ALA A CA 1
ATOM 1565 C C . ALA A 1 212 ? 3.712 -12.165 -4.127 1.00 98.75 212 ALA A C 1
ATOM 1567 O O . ALA A 1 212 ? 4.351 -11.808 -5.116 1.00 98.75 212 ALA A O 1
ATOM 1568 N N . ALA A 1 213 ? 3.076 -13.340 -4.078 1.00 98.69 213 ALA A N 1
ATOM 1569 C CA . ALA A 1 213 ? 3.053 -14.278 -5.208 1.00 98.69 213 ALA A CA 1
ATOM 1570 C C . ALA A 1 213 ? 2.291 -13.710 -6.416 1.00 98.69 213 ALA A C 1
ATOM 1572 O O . ALA A 1 213 ? 2.685 -13.920 -7.565 1.00 98.69 213 ALA A O 1
ATOM 1573 N N . VAL A 1 214 ? 1.223 -12.953 -6.150 1.00 98.88 214 VAL A N 1
ATOM 1574 C CA . VAL A 1 214 ? 0.450 -12.215 -7.151 1.00 98.88 214 VAL A CA 1
ATOM 1575 C C . VAL A 1 214 ? 0.418 -10.736 -6.779 1.00 98.88 214 VAL A C 1
ATOM 1577 O O . VAL A 1 214 ? 0.084 -10.383 -5.652 1.00 98.88 214 VAL A O 1
ATOM 1580 N N . THR A 1 215 ? 0.747 -9.858 -7.724 1.00 98.94 215 THR A N 1
ATOM 1581 C CA . THR A 1 215 ? 0.656 -8.401 -7.548 1.00 98.94 215 THR A CA 1
ATOM 1582 C C . THR A 1 215 ? -0.152 -7.787 -8.687 1.00 98.94 215 THR A C 1
ATOM 1584 O O . THR A 1 215 ? 0.213 -7.928 -9.854 1.00 98.94 215 THR A O 1
ATOM 1587 N N . VAL A 1 216 ? -1.241 -7.088 -8.362 1.00 98.94 216 VAL A N 1
ATOM 1588 C CA . VAL A 1 216 ? -2.121 -6.422 -9.333 1.00 98.94 216 VAL A CA 1
ATOM 1589 C C . VAL A 1 216 ? -2.243 -4.943 -8.986 1.00 98.94 216 VAL A C 1
ATOM 1591 O O . VAL A 1 216 ? -2.848 -4.584 -7.981 1.00 98.94 216 VAL A O 1
ATOM 1594 N N . LEU A 1 217 ? -1.686 -4.076 -9.831 1.00 98.94 217 LEU A N 1
ATOM 1595 C CA . LEU A 1 217 ? -1.702 -2.624 -9.651 1.00 98.94 217 LEU A CA 1
ATOM 1596 C C . LEU A 1 217 ? -2.482 -1.989 -10.801 1.00 98.94 217 LEU A C 1
ATOM 1598 O O . LEU A 1 217 ? -2.042 -2.050 -11.954 1.00 98.94 217 LEU A O 1
ATOM 1602 N N . THR A 1 218 ? -3.647 -1.407 -10.508 1.00 98.94 218 THR A N 1
ATOM 1603 C CA . THR A 1 218 ? -4.561 -0.896 -11.541 1.00 98.94 218 THR A CA 1
ATOM 1604 C C . THR A 1 218 ? -5.031 0.532 -11.306 1.00 98.94 218 THR A C 1
ATOM 1606 O O . THR A 1 218 ? -5.543 0.860 -10.243 1.00 98.94 218 THR A O 1
ATOM 1609 N N . SER A 1 219 ? -4.931 1.384 -12.327 1.00 98.81 219 SER A N 1
ATOM 1610 C CA . SER A 1 219 ? -5.499 2.742 -12.281 1.00 98.81 219 SER A CA 1
ATOM 1611 C C . SER A 1 219 ? -5.025 3.593 -11.095 1.00 98.81 219 SER A C 1
ATOM 1613 O O . SER A 1 219 ? -5.783 4.419 -10.595 1.00 98.81 219 SER A O 1
ATOM 1615 N N . ASN A 1 220 ? -3.793 3.384 -10.624 1.00 98.88 220 ASN A N 1
ATOM 1616 C CA . ASN A 1 220 ? -3.198 4.177 -9.551 1.00 98.88 220 ASN A CA 1
ATOM 1617 C C . ASN A 1 220 ? -2.448 5.392 -10.104 1.00 98.88 220 ASN A C 1
ATOM 1619 O O . ASN A 1 220 ? -1.988 5.385 -11.251 1.00 98.88 220 ASN A O 1
ATOM 1623 N N . THR A 1 221 ? -2.267 6.398 -9.256 1.00 98.75 221 THR A N 1
ATOM 1624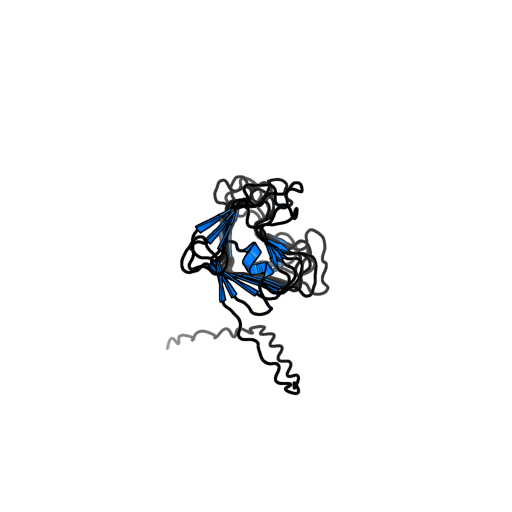 C CA . THR A 1 221 ? -1.381 7.538 -9.511 1.00 98.75 221 THR A CA 1
ATOM 1625 C C . THR A 1 221 ? -0.213 7.469 -8.536 1.00 98.75 221 THR A C 1
ATOM 1627 O O . THR A 1 221 ? -0.393 7.692 -7.346 1.00 98.75 221 THR A O 1
ATOM 1630 N N . LEU A 1 222 ? 0.969 7.127 -9.036 1.00 98.38 222 LEU A N 1
ATOM 1631 C CA . LEU A 1 222 ? 2.235 7.104 -8.303 1.00 98.38 222 LEU A CA 1
ATOM 1632 C C . LEU A 1 222 ? 3.030 8.332 -8.754 1.00 98.38 222 LEU A C 1
ATOM 1634 O O . LEU A 1 222 ? 3.737 8.274 -9.763 1.00 98.38 222 LEU A O 1
ATOM 1638 N N . ASP A 1 223 ? 2.793 9.476 -8.116 1.00 93.94 223 ASP A N 1
ATOM 1639 C CA . ASP A 1 223 ? 3.329 10.768 -8.550 1.00 93.94 223 ASP A CA 1
ATOM 1640 C C . ASP A 1 223 ? 3.872 11.555 -7.361 1.00 93.94 223 ASP A C 1
ATOM 1642 O O . ASP A 1 223 ? 3.131 12.203 -6.624 1.00 93.94 223 ASP A O 1
ATOM 1646 N N . ASP A 1 224 ? 5.193 11.549 -7.209 1.00 80.31 224 ASP A N 1
ATOM 1647 C CA . ASP A 1 224 ? 5.863 12.315 -6.157 1.00 80.31 224 ASP A CA 1
ATOM 1648 C C . ASP A 1 224 ? 6.100 13.789 -6.511 1.00 80.31 224 ASP A C 1
ATOM 1650 O O . ASP A 1 224 ? 6.720 14.539 -5.750 1.00 80.31 224 ASP A O 1
ATOM 1654 N N . GLY A 1 225 ? 5.640 14.229 -7.681 1.00 80.81 225 GLY A N 1
ATOM 1655 C CA . GLY A 1 225 ? 5.856 15.576 -8.176 1.00 80.81 225 GLY A CA 1
ATOM 1656 C C . GLY A 1 225 ? 7.333 15.899 -8.419 1.00 80.81 225 GLY A C 1
ATOM 1657 O O . GLY A 1 225 ? 8.220 15.047 -8.445 1.00 80.81 225 GLY A O 1
ATOM 1658 N N . LYS A 1 226 ? 7.623 17.185 -8.642 1.00 79.25 226 LYS A N 1
ATOM 1659 C CA . LYS A 1 226 ? 8.986 17.649 -8.964 1.00 79.25 226 LYS A CA 1
ATOM 1660 C C . LYS A 1 226 ? 9.978 17.464 -7.806 1.00 79.25 226 LYS A C 1
ATOM 1662 O O . LYS A 1 226 ? 11.151 17.194 -8.054 1.00 79.25 226 LYS A O 1
ATOM 1667 N N . ASP A 1 227 ? 9.495 17.593 -6.570 1.00 82.75 227 ASP A N 1
ATOM 1668 C CA . ASP A 1 227 ? 10.307 17.585 -5.348 1.00 82.75 227 ASP A CA 1
ATOM 1669 C C . ASP A 1 227 ? 10.370 16.197 -4.689 1.00 82.75 227 ASP A C 1
ATOM 1671 O O . ASP A 1 227 ? 11.018 16.037 -3.655 1.00 82.75 227 ASP A O 1
ATOM 1675 N N . GLY A 1 228 ? 9.729 15.202 -5.306 1.00 82.44 228 GLY A N 1
ATOM 1676 C CA . GLY A 1 228 ? 9.675 13.820 -4.858 1.00 82.44 228 GLY A CA 1
ATOM 1677 C C . GLY A 1 228 ? 11.031 13.148 -4.695 1.00 82.44 228 GLY A C 1
ATOM 1678 O O . GLY A 1 228 ? 11.927 13.331 -5.524 1.00 82.44 228 GLY A O 1
ATOM 1679 N N . THR A 1 229 ? 11.172 12.343 -3.640 1.00 90.69 229 THR A N 1
ATOM 1680 C CA . THR A 1 229 ? 12.413 11.622 -3.305 1.00 90.69 229 THR A CA 1
ATOM 1681 C C . THR A 1 229 ? 12.251 10.103 -3.245 1.00 90.69 229 THR A C 1
ATOM 1683 O O . THR A 1 229 ? 13.222 9.412 -2.929 1.00 90.69 229 THR A O 1
ATOM 1686 N N . THR A 1 230 ? 11.076 9.560 -3.576 1.00 91.75 230 THR A N 1
ATOM 1687 C CA . THR A 1 230 ? 10.840 8.114 -3.682 1.00 91.75 230 THR A CA 1
ATOM 1688 C C . THR A 1 230 ? 11.898 7.468 -4.564 1.00 91.75 230 THR A C 1
ATOM 1690 O O . THR A 1 230 ? 12.257 8.005 -5.612 1.00 91.75 230 THR A O 1
ATOM 1693 N N . SER A 1 231 ? 12.415 6.314 -4.137 1.00 94.31 231 SER A N 1
ATOM 1694 C CA . SER A 1 231 ? 13.431 5.562 -4.877 1.00 94.31 231 SER A CA 1
ATOM 1695 C C . SER A 1 231 ? 12.812 4.854 -6.083 1.00 94.31 231 SER A C 1
ATOM 1697 O O . SER A 1 231 ? 13.178 5.135 -7.218 1.00 94.31 231 SER A O 1
ATOM 1699 N N . LEU A 1 232 ? 11.851 3.961 -5.846 1.00 96.25 232 LEU A N 1
ATOM 1700 C CA . LEU A 1 232 ? 11.130 3.223 -6.886 1.00 96.25 232 LEU A CA 1
ATOM 1701 C C . LEU A 1 232 ? 9.640 3.456 -6.676 1.00 96.25 232 LEU A C 1
ATOM 1703 O O . LEU A 1 232 ? 9.172 3.322 -5.549 1.00 96.25 232 LEU A O 1
ATOM 1707 N N . ALA A 1 233 ? 8.887 3.719 -7.738 1.00 97.56 233 ALA A N 1
ATOM 1708 C CA . ALA A 1 233 ? 7.432 3.744 -7.622 1.00 97.56 233 ALA A CA 1
ATOM 1709 C C . ALA A 1 233 ? 6.910 2.335 -7.295 1.00 97.56 233 ALA A C 1
ATOM 1711 O O . ALA A 1 233 ? 6.088 2.136 -6.404 1.00 97.56 233 ALA A O 1
ATOM 1712 N N . VAL A 1 234 ? 7.444 1.319 -7.981 1.00 98.75 234 VAL A N 1
ATOM 1713 C CA . VAL A 1 234 ? 7.079 -0.079 -7.737 1.00 98.75 234 VAL A CA 1
ATOM 1714 C C . VAL A 1 234 ? 8.325 -0.950 -7.663 1.00 98.75 234 VAL A C 1
ATOM 1716 O O . VAL A 1 234 ? 9.117 -1.007 -8.604 1.00 98.75 234 VAL A O 1
ATOM 1719 N N . ASP A 1 235 ? 8.462 -1.692 -6.570 1.00 98.81 235 ASP A N 1
ATOM 1720 C CA . ASP A 1 235 ? 9.471 -2.737 -6.422 1.00 98.81 235 ASP A CA 1
ATOM 1721 C C . ASP A 1 235 ? 8.805 -4.097 -6.199 1.00 98.81 235 ASP A C 1
ATOM 1723 O O . ASP A 1 235 ? 8.075 -4.297 -5.227 1.00 98.81 235 ASP A O 1
ATOM 1727 N N . ILE A 1 236 ? 9.074 -5.049 -7.093 1.00 98.81 236 ILE A N 1
ATOM 1728 C CA . ILE A 1 236 ? 8.638 -6.448 -6.990 1.00 98.81 236 ILE A CA 1
ATOM 1729 C C . ILE A 1 236 ? 9.894 -7.316 -6.878 1.00 98.81 236 ILE A C 1
ATOM 1731 O O . ILE A 1 236 ? 10.274 -8.015 -7.825 1.00 98.81 236 ILE A O 1
ATOM 1735 N N . PRO A 1 237 ? 10.617 -7.243 -5.746 1.00 98.62 237 PRO A N 1
ATOM 1736 C CA . PRO A 1 237 ? 12.006 -7.680 -5.673 1.00 98.62 237 PRO A CA 1
ATOM 1737 C C . PRO A 1 237 ? 12.177 -9.191 -5.835 1.00 98.62 237 PRO A C 1
ATOM 1739 O O . PRO A 1 237 ? 13.257 -9.629 -6.224 1.00 98.62 237 PRO A O 1
ATOM 1742 N N . ASN A 1 238 ? 11.127 -9.985 -5.583 1.00 98.50 238 ASN A N 1
ATOM 1743 C CA . ASN A 1 238 ? 11.166 -11.447 -5.670 1.00 98.50 238 ASN A CA 1
ATOM 1744 C C . ASN A 1 238 ? 10.403 -12.061 -6.852 1.00 98.50 238 ASN A C 1
ATOM 1746 O O . ASN A 1 238 ? 10.190 -13.277 -6.882 1.00 98.50 238 ASN A O 1
ATOM 1750 N N . GLY A 1 239 ? 10.005 -11.246 -7.828 1.00 98.25 239 GLY A N 1
ATOM 1751 C CA . GLY A 1 239 ? 9.208 -11.712 -8.957 1.00 98.25 239 GLY A CA 1
ATOM 1752 C C . GLY A 1 239 ? 7.789 -12.118 -8.543 1.00 98.25 239 GLY A C 1
ATOM 1753 O O . GLY A 1 239 ? 7.183 -11.467 -7.698 1.00 98.25 239 GLY A O 1
ATOM 1754 N N . GLY A 1 240 ? 7.269 -13.188 -9.140 1.00 98.25 240 GLY A N 1
ATOM 1755 C CA . GLY A 1 240 ? 5.869 -13.609 -9.044 1.00 98.25 240 GLY A CA 1
ATOM 1756 C C . GLY A 1 240 ? 5.054 -13.187 -10.266 1.00 98.25 240 GLY A C 1
ATOM 1757 O O . GLY A 1 240 ? 5.603 -12.789 -11.299 1.00 98.25 240 GLY A O 1
ATOM 1758 N N . ASN A 1 241 ? 3.732 -13.286 -10.163 1.00 98.75 241 ASN A N 1
ATOM 1759 C CA . ASN A 1 241 ? 2.812 -12.893 -11.226 1.00 98.75 241 ASN A CA 1
ATOM 1760 C C . ASN A 1 241 ? 2.367 -11.443 -11.019 1.00 98.75 241 ASN A C 1
ATOM 1762 O O . ASN A 1 241 ? 1.521 -11.149 -10.175 1.00 98.75 241 ASN A O 1
ATOM 1766 N N . ALA A 1 242 ? 2.943 -10.535 -11.800 1.00 98.75 242 ALA A N 1
ATOM 1767 C CA . ALA A 1 242 ? 2.727 -9.102 -11.705 1.00 98.75 242 ALA A CA 1
ATOM 1768 C C . ALA A 1 242 ? 1.947 -8.557 -12.910 1.00 98.75 242 ALA A C 1
ATOM 1770 O O . ALA A 1 242 ? 2.328 -8.752 -14.067 1.00 98.75 242 ALA A O 1
ATOM 1771 N N . THR A 1 243 ? 0.868 -7.830 -12.624 1.00 98.88 243 THR A N 1
ATOM 1772 C CA . THR A 1 243 ? 0.060 -7.098 -13.606 1.00 98.88 243 THR A CA 1
ATOM 1773 C C . THR A 1 243 ? -0.037 -5.634 -13.196 1.00 98.88 243 THR A C 1
ATOM 1775 O O . THR A 1 243 ? -0.615 -5.314 -12.161 1.00 98.88 243 THR A O 1
ATOM 1778 N N . ILE A 1 244 ? 0.523 -4.743 -14.010 1.00 98.94 244 ILE A N 1
ATOM 1779 C CA . ILE A 1 244 ? 0.586 -3.300 -13.754 1.00 98.94 244 ILE A CA 1
ATOM 1780 C C . ILE A 1 244 ? -0.099 -2.602 -14.928 1.00 98.94 244 ILE A C 1
ATOM 1782 O O . ILE A 1 244 ? 0.472 -2.514 -16.019 1.00 98.94 244 ILE A O 1
ATOM 1786 N N . ILE A 1 245 ? -1.353 -2.176 -14.745 1.00 98.88 245 ILE A N 1
ATOM 1787 C CA . ILE A 1 245 ? -2.195 -1.686 -15.843 1.00 98.88 245 ILE A CA 1
ATOM 1788 C C . ILE A 1 245 ? -2.844 -0.336 -15.553 1.00 98.88 245 ILE A C 1
ATOM 1790 O O . ILE A 1 245 ? -3.470 -0.147 -14.516 1.00 98.88 245 ILE A O 1
ATOM 1794 N N . GLY A 1 246 ? -2.791 0.582 -16.519 1.00 98.81 246 GLY A N 1
ATOM 1795 C CA . GLY A 1 246 ? -3.579 1.817 -16.453 1.00 98.81 246 GLY A CA 1
ATOM 1796 C C . GLY A 1 246 ? -3.107 2.818 -15.400 1.00 98.81 246 GLY A C 1
ATOM 1797 O O . GLY A 1 246 ? -3.881 3.692 -15.029 1.00 98.81 246 GLY A O 1
ATOM 1798 N N . ASN A 1 247 ? -1.888 2.679 -14.876 1.00 98.88 247 ASN A N 1
ATOM 1799 C CA . ASN A 1 247 ? -1.350 3.554 -13.836 1.00 98.88 247 ASN A CA 1
ATOM 1800 C C . ASN A 1 247 ? -0.658 4.778 -14.450 1.00 98.88 247 ASN A C 1
ATOM 1802 O O . ASN A 1 247 ? -0.082 4.700 -15.539 1.00 98.88 247 ASN A O 1
ATOM 1806 N N . THR A 1 248 ? -0.650 5.888 -13.719 1.00 98.69 248 THR A N 1
ATOM 1807 C CA . THR A 1 248 ? 0.253 7.016 -13.973 1.00 98.69 248 THR A CA 1
ATOM 1808 C C . THR A 1 248 ? 1.425 6.908 -13.015 1.00 98.69 248 THR A C 1
ATOM 1810 O O . THR A 1 248 ? 1.217 6.794 -11.813 1.00 98.69 248 THR A O 1
ATOM 1813 N N . ILE A 1 249 ? 2.644 6.916 -13.544 1.00 98.25 249 ILE A N 1
ATOM 1814 C CA . ILE A 1 249 ? 3.871 6.759 -12.768 1.00 98.25 249 ILE A CA 1
ATOM 1815 C C . ILE A 1 249 ? 4.794 7.908 -13.133 1.00 98.25 249 ILE A C 1
ATOM 1817 O O . ILE A 1 249 ? 5.242 8.007 -14.281 1.00 98.25 249 ILE A O 1
ATOM 1821 N N . ARG A 1 250 ? 5.077 8.778 -12.168 1.00 95.75 250 ARG A N 1
ATOM 1822 C CA . ARG A 1 250 ? 5.914 9.953 -12.361 1.00 95.75 250 ARG A CA 1
ATOM 1823 C C . ARG A 1 250 ? 7.112 9.942 -11.426 1.00 95.75 250 ARG A C 1
ATOM 1825 O O . ARG A 1 250 ? 6.972 9.939 -10.214 1.00 95.75 250 ARG A O 1
ATOM 1832 N N . GLN A 1 251 ? 8.296 10.006 -12.024 1.00 92.25 251 GLN A N 1
ATOM 1833 C CA . GLN A 1 251 ? 9.566 10.124 -11.321 1.00 92.25 251 GLN A CA 1
ATOM 1834 C C . GLN A 1 251 ? 10.022 11.588 -11.278 1.00 92.25 251 GLN A C 1
ATOM 1836 O O . GLN A 1 251 ? 10.192 12.226 -12.327 1.00 92.25 251 GLN A O 1
ATOM 1841 N N . GLY A 1 252 ? 10.220 12.099 -10.061 1.00 89.50 252 GLY A N 1
ATOM 1842 C CA . GLY A 1 252 ? 10.608 13.480 -9.770 1.00 89.50 252 GLY A CA 1
ATOM 1843 C C . GLY A 1 252 ? 12.071 13.807 -10.081 1.00 89.50 252 GLY A C 1
ATOM 1844 O O . GLY A 1 252 ? 12.895 12.932 -10.348 1.00 89.50 252 GLY A O 1
ATOM 1845 N N . GLU A 1 253 ? 12.420 15.098 -10.050 1.00 89.50 253 GLU A N 1
ATOM 1846 C CA . GLU A 1 253 ? 13.791 15.560 -10.335 1.00 89.50 253 GLU A CA 1
ATOM 1847 C C . GLU A 1 253 ? 14.808 15.115 -9.277 1.00 89.50 253 GLU A C 1
ATOM 1849 O O . GLU A 1 253 ? 15.988 14.946 -9.593 1.00 89.50 253 GLU A O 1
ATOM 1854 N N . ARG A 1 254 ? 14.347 14.932 -8.035 1.00 89.19 254 ARG A N 1
ATOM 1855 C CA . ARG A 1 254 ? 15.176 14.623 -6.862 1.00 89.19 254 ARG A CA 1
ATOM 1856 C C . ARG A 1 254 ? 15.267 13.129 -6.546 1.00 89.19 254 ARG A C 1
ATOM 1858 O O . ARG A 1 254 ? 15.969 12.764 -5.607 1.00 89.19 254 ARG A O 1
ATOM 1865 N N . THR A 1 255 ? 14.606 12.270 -7.322 1.00 89.19 255 THR A N 1
ATOM 1866 C CA . THR A 1 255 ? 14.688 10.817 -7.161 1.00 89.19 255 THR A CA 1
ATOM 1867 C C . THR A 1 255 ? 16.112 10.313 -7.424 1.00 89.19 255 THR A C 1
ATOM 1869 O O . THR A 1 255 ? 16.693 10.526 -8.494 1.00 89.19 255 THR A O 1
ATOM 1872 N N . GLU A 1 256 ? 16.680 9.595 -6.454 1.00 86.06 256 GLU A N 1
ATOM 1873 C CA . GLU A 1 256 ? 18.059 9.098 -6.527 1.00 86.06 256 GLU A CA 1
ATOM 1874 C C . GLU A 1 256 ? 18.206 7.941 -7.524 1.00 86.06 256 GLU A C 1
ATOM 1876 O O . GLU A 1 256 ? 19.110 7.937 -8.370 1.00 86.06 256 GLU A O 1
ATOM 1881 N N . ASN A 1 257 ? 17.288 6.977 -7.457 1.00 93.44 257 ASN A N 1
ATOM 1882 C CA . ASN A 1 257 ? 17.339 5.749 -8.239 1.00 93.44 257 ASN A CA 1
ATOM 1883 C C . ASN A 1 257 ? 16.783 5.984 -9.651 1.00 93.44 257 ASN A C 1
ATOM 1885 O O . ASN A 1 257 ? 15.677 6.482 -9.795 1.00 93.44 257 ASN A O 1
ATOM 1889 N N . PRO A 1 258 ? 17.505 5.636 -10.728 1.00 95.62 258 PRO A N 1
ATOM 1890 C CA . PRO A 1 258 ? 17.021 5.877 -12.084 1.00 95.62 258 PRO A CA 1
ATOM 1891 C C . PRO A 1 258 ? 15.849 4.973 -12.488 1.00 95.62 258 PRO A C 1
ATOM 1893 O O . PRO A 1 258 ? 15.254 5.211 -13.533 1.00 95.62 258 PRO A O 1
ATOM 1896 N N . VAL A 1 259 ? 15.546 3.916 -11.732 1.00 97.50 259 VAL A N 1
ATOM 1897 C CA . VAL A 1 259 ? 14.504 2.941 -12.072 1.00 97.50 259 VAL A CA 1
ATOM 1898 C C . VAL A 1 259 ? 13.140 3.395 -11.534 1.00 97.50 259 VAL A C 1
ATOM 1900 O O . VAL A 1 259 ? 13.060 3.886 -10.418 1.00 97.50 259 VAL A O 1
ATOM 1903 N N . MET A 1 260 ? 12.062 3.217 -12.305 1.00 97.81 260 MET A N 1
ATOM 1904 C CA . MET A 1 260 ? 10.686 3.486 -11.848 1.00 97.81 260 MET A CA 1
ATOM 1905 C C . MET A 1 260 ? 9.995 2.204 -11.358 1.00 97.81 260 MET A C 1
ATOM 1907 O O . MET A 1 260 ? 9.435 2.188 -10.262 1.00 97.81 260 MET A O 1
ATOM 1911 N N . ILE A 1 261 ? 10.068 1.125 -12.148 1.00 98.69 261 ILE A N 1
ATOM 1912 C CA . ILE A 1 261 ? 9.575 -0.215 -11.798 1.00 98.69 261 ILE A CA 1
ATOM 1913 C C . ILE A 1 261 ? 10.734 -1.214 -11.810 1.00 98.69 261 ILE A C 1
ATOM 1915 O O . ILE A 1 261 ? 11.406 -1.373 -12.830 1.00 98.69 261 ILE A O 1
ATOM 1919 N N . SER A 1 262 ? 10.921 -1.931 -10.705 1.00 98.75 262 SER A N 1
ATOM 1920 C CA . SER A 1 262 ? 11.897 -3.016 -10.554 1.00 98.75 262 SER A CA 1
ATOM 1921 C C . SER A 1 262 ? 11.190 -4.366 -10.422 1.00 98.75 262 SER A C 1
ATOM 1923 O O . SER A 1 262 ? 10.224 -4.494 -9.669 1.00 98.75 262 SER A O 1
ATOM 1925 N N . PHE A 1 263 ? 11.677 -5.386 -11.132 1.00 98.88 263 PHE A N 1
ATOM 1926 C CA . PHE A 1 263 ? 11.165 -6.753 -11.035 1.00 98.88 263 PHE A CA 1
ATOM 1927 C C . PHE A 1 263 ? 12.294 -7.768 -10.839 1.00 98.88 263 PHE A C 1
ATOM 1929 O O . PHE A 1 263 ? 13.269 -7.794 -11.596 1.00 98.88 263 PHE A O 1
ATOM 1936 N N . ALA A 1 264 ? 12.121 -8.632 -9.836 1.00 98.31 264 ALA A N 1
ATOM 1937 C CA . ALA A 1 264 ? 13.008 -9.734 -9.459 1.00 98.31 264 ALA A CA 1
ATOM 1938 C C . ALA A 1 264 ? 14.464 -9.328 -9.146 1.00 98.31 264 ALA A C 1
ATOM 1940 O O . ALA A 1 264 ? 15.379 -10.145 -9.260 1.00 98.31 264 ALA A O 1
ATOM 1941 N N . ALA A 1 265 ? 14.699 -8.075 -8.741 1.00 98.12 265 ALA A N 1
ATOM 1942 C CA . ALA A 1 265 ? 16.047 -7.560 -8.507 1.00 98.12 265 ALA A CA 1
ATOM 1943 C C . ALA A 1 265 ? 16.784 -8.198 -7.316 1.00 98.12 265 ALA A C 1
ATOM 1945 O O . ALA A 1 265 ? 18.012 -8.148 -7.282 1.00 98.12 265 ALA A O 1
ATOM 1946 N N . GLU A 1 266 ? 16.061 -8.821 -6.382 1.00 98.00 266 GLU A N 1
ATOM 1947 C CA . GLU A 1 266 ? 16.615 -9.557 -5.236 1.00 98.00 266 GLU A CA 1
ATOM 1948 C C . GLU A 1 266 ? 16.518 -11.088 -5.419 1.00 98.00 266 GLU A C 1
ATOM 1950 O O . GLU A 1 266 ? 16.693 -11.848 -4.467 1.00 98.00 266 GLU A O 1
ATOM 1955 N N . GLY A 1 267 ? 16.243 -11.555 -6.641 1.00 97.00 267 GLY A N 1
ATOM 1956 C CA . GLY A 1 267 ? 16.128 -12.974 -6.976 1.00 97.00 267 GLY A CA 1
ATOM 1957 C C . GLY A 1 267 ? 14.703 -13.516 -6.851 1.00 97.00 267 GLY A C 1
ATOM 1958 O O . GLY A 1 267 ? 13.948 -13.168 -5.942 1.00 97.00 267 GLY A O 1
ATOM 1959 N N . VAL A 1 268 ? 14.329 -14.386 -7.792 1.00 95.94 268 VAL A N 1
ATOM 1960 C CA . VAL A 1 268 ? 12.984 -14.970 -7.859 1.00 95.94 268 VAL A CA 1
ATOM 1961 C C . VAL A 1 268 ? 12.708 -15.919 -6.696 1.00 95.94 268 VAL A C 1
ATOM 1963 O O . VAL A 1 268 ? 13.541 -16.751 -6.343 1.00 95.94 268 VAL A O 1
ATOM 1966 N N . ALA A 1 269 ? 11.512 -15.811 -6.122 1.00 96.06 269 ALA A N 1
ATOM 1967 C CA . ALA A 1 269 ? 11.061 -16.660 -5.018 1.00 96.06 269 ALA A CA 1
ATOM 1968 C C . ALA A 1 269 ? 9.951 -17.652 -5.404 1.00 96.06 269 ALA A C 1
ATOM 1970 O O . ALA A 1 269 ? 9.586 -18.497 -4.586 1.00 96.06 269 ALA A O 1
ATOM 1971 N N . TYR A 1 270 ? 9.411 -17.531 -6.617 1.00 95.56 270 TYR A N 1
ATOM 1972 C CA . TYR A 1 270 ? 8.272 -18.293 -7.125 1.00 95.56 270 TYR A CA 1
ATOM 1973 C C . TYR A 1 270 ? 8.684 -19.099 -8.358 1.00 95.56 270 TYR A C 1
ATOM 1975 O O . TYR A 1 270 ? 9.547 -18.655 -9.116 1.00 95.56 270 TYR A O 1
ATOM 1983 N N . GLN A 1 271 ? 8.081 -20.278 -8.552 1.00 91.38 271 GLN A N 1
ATOM 1984 C CA . GLN A 1 271 ? 8.307 -21.092 -9.754 1.00 91.38 271 GLN A CA 1
ATOM 1985 C C . GLN A 1 271 ? 7.734 -20.388 -10.988 1.00 91.38 271 GLN A C 1
ATOM 1987 O O . GLN A 1 271 ? 8.448 -20.159 -11.964 1.00 91.38 271 GLN A O 1
ATOM 1992 N N . ASP A 1 272 ? 6.479 -19.955 -10.888 1.00 93.38 272 ASP A N 1
ATOM 1993 C CA . ASP A 1 272 ? 5.811 -19.189 -11.931 1.00 93.38 272 ASP A CA 1
ATOM 1994 C C . ASP A 1 272 ? 6.086 -17.696 -11.759 1.00 93.38 272 ASP A C 1
ATOM 1996 O O . ASP A 1 272 ? 5.932 -17.125 -10.677 1.00 93.38 272 ASP A O 1
ATOM 2000 N N . ASN A 1 273 ? 6.515 -17.064 -12.847 1.00 97.44 273 ASN A N 1
ATOM 2001 C CA . ASN A 1 273 ? 6.750 -15.631 -12.909 1.00 97.44 273 ASN A CA 1
ATOM 2002 C C . ASN A 1 273 ? 6.160 -15.100 -14.213 1.00 97.44 273 ASN A C 1
ATOM 2004 O O . ASN A 1 273 ? 6.414 -15.644 -15.291 1.00 97.44 273 ASN A O 1
ATOM 2008 N N . ALA A 1 274 ? 5.424 -14.003 -14.122 1.00 98.25 274 ALA A N 1
ATOM 2009 C CA . ALA A 1 274 ? 4.860 -13.314 -15.269 1.00 98.25 274 ALA A CA 1
ATOM 2010 C C . ALA A 1 274 ? 4.873 -11.812 -15.003 1.00 98.25 274 ALA A C 1
ATOM 2012 O O . ALA A 1 274 ? 4.571 -11.378 -13.896 1.00 98.25 274 ALA A O 1
ATOM 2013 N N . LEU A 1 275 ? 5.200 -11.016 -16.021 1.00 98.62 275 LEU A N 1
ATOM 2014 C CA . LEU A 1 275 ? 5.201 -9.562 -15.914 1.00 98.62 275 LEU A CA 1
ATOM 2015 C C . LEU A 1 275 ? 4.444 -8.951 -17.091 1.00 98.62 275 LEU A C 1
ATOM 2017 O O . LEU A 1 275 ? 4.916 -8.984 -18.230 1.00 98.62 275 LEU A O 1
ATOM 2021 N N . LEU A 1 276 ? 3.274 -8.386 -16.802 1.00 98.75 276 LEU A N 1
ATOM 2022 C CA . LEU A 1 276 ? 2.468 -7.610 -17.739 1.00 98.75 276 LEU A CA 1
ATOM 2023 C C . LEU A 1 276 ? 2.439 -6.149 -17.293 1.00 98.75 276 LEU A C 1
ATOM 2025 O O . LEU A 1 276 ? 2.000 -5.840 -16.187 1.00 98.75 276 LEU A O 1
ATOM 2029 N N . ILE A 1 277 ? 2.866 -5.253 -18.178 1.00 98.81 277 ILE A N 1
ATOM 2030 C CA . ILE A 1 277 ? 2.855 -3.807 -17.955 1.00 98.81 277 ILE A CA 1
ATOM 2031 C C . ILE A 1 277 ? 2.139 -3.176 -19.142 1.00 98.81 277 ILE A C 1
ATOM 2033 O O . ILE A 1 277 ? 2.700 -3.127 -20.238 1.00 98.81 277 ILE A O 1
ATOM 2037 N N . ALA A 1 278 ? 0.896 -2.729 -18.964 1.00 98.81 278 ALA A N 1
ATOM 2038 C CA . ALA A 1 278 ? 0.093 -2.258 -20.090 1.00 98.81 278 ALA A CA 1
ATOM 2039 C C . ALA A 1 278 ? -0.714 -0.987 -19.829 1.00 98.81 278 ALA A C 1
ATOM 2041 O O . ALA A 1 278 ? -1.237 -0.787 -18.740 1.00 98.81 278 ALA A O 1
ATOM 2042 N N . ASN A 1 279 ? -0.887 -0.153 -20.855 1.00 98.81 279 ASN A N 1
ATOM 2043 C CA . ASN A 1 279 ? -1.716 1.058 -20.796 1.00 98.81 279 ASN A CA 1
ATOM 2044 C C . ASN A 1 279 ? -1.316 2.048 -19.680 1.00 98.81 279 ASN A C 1
ATOM 2046 O O . ASN A 1 279 ? -2.157 2.808 -19.209 1.00 98.81 279 ASN A O 1
ATOM 2050 N N . ASN A 1 280 ? -0.064 2.029 -19.213 1.00 98.81 280 ASN A N 1
ATOM 2051 C CA . ASN A 1 280 ? 0.416 2.967 -18.198 1.00 98.81 280 ASN A CA 1
ATOM 2052 C C . ASN A 1 280 ? 0.990 4.230 -18.849 1.00 98.81 280 ASN A C 1
ATOM 2054 O O . ASN A 1 280 ? 1.466 4.203 -19.988 1.00 98.81 280 ASN A O 1
ATOM 2058 N N . THR A 1 281 ? 1.012 5.321 -18.090 1.00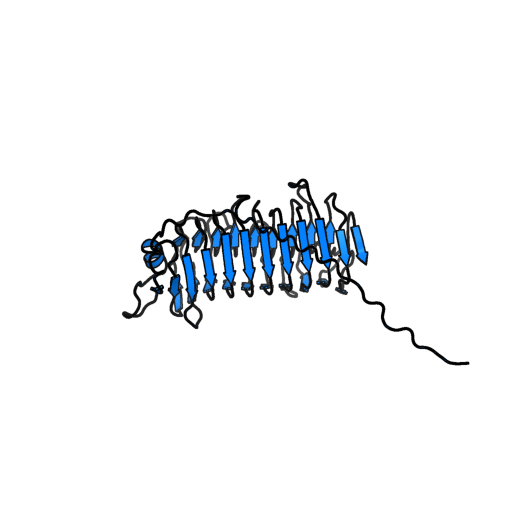 98.75 281 THR A N 1
ATOM 2059 C CA . THR A 1 281 ? 1.717 6.555 -18.447 1.00 98.75 281 THR A CA 1
ATOM 2060 C C . THR A 1 281 ? 2.935 6.719 -17.552 1.00 98.75 281 THR A C 1
ATOM 2062 O O . THR A 1 281 ? 2.797 6.883 -16.345 1.00 98.75 281 THR A O 1
ATOM 2065 N N . PHE A 1 282 ? 4.126 6.705 -18.144 1.00 98.25 282 PHE A N 1
ATOM 2066 C CA . PHE A 1 282 ? 5.395 6.969 -17.475 1.00 98.25 282 PHE A CA 1
ATOM 2067 C C . PHE A 1 282 ? 5.848 8.396 -17.767 1.00 98.25 282 PHE A C 1
ATOM 2069 O O . PHE A 1 282 ? 5.997 8.779 -18.932 1.00 98.25 282 PHE A O 1
ATOM 2076 N N . VAL A 1 283 ? 6.117 9.162 -16.716 1.00 96.25 283 VAL A N 1
ATOM 2077 C CA . VAL A 1 283 ? 6.642 10.526 -16.801 1.00 96.25 283 VAL A CA 1
ATOM 2078 C C . VAL A 1 283 ? 7.941 10.597 -16.021 1.00 96.25 283 VAL A C 1
ATOM 2080 O O . VAL A 1 283 ? 7.957 10.388 -14.816 1.00 96.25 283 VAL A O 1
ATOM 2083 N N . ASN A 1 284 ? 9.042 10.910 -16.687 1.00 94.50 284 ASN A N 1
ATOM 2084 C CA . ASN A 1 284 ? 10.307 11.149 -16.015 1.00 94.50 284 ASN A CA 1
ATOM 2085 C C . ASN A 1 284 ? 10.701 12.619 -16.148 1.00 94.50 284 ASN A C 1
ATOM 2087 O O . ASN A 1 284 ? 10.861 13.121 -17.262 1.00 94.50 284 ASN A O 1
ATOM 2091 N N . THR A 1 285 ? 10.916 13.277 -15.010 1.00 92.44 285 THR A N 1
ATOM 2092 C CA . THR A 1 285 ? 11.560 14.596 -14.952 1.00 92.44 285 THR A CA 1
ATOM 2093 C C . THR A 1 285 ? 12.984 14.535 -14.394 1.00 92.44 285 THR A C 1
ATOM 2095 O O . THR A 1 285 ? 13.698 15.530 -14.471 1.00 92.44 285 THR A O 1
ATOM 2098 N N . ARG A 1 286 ? 13.447 13.379 -13.890 1.00 90.00 286 ARG A N 1
ATOM 2099 C CA . ARG A 1 286 ? 14.818 13.186 -13.388 1.00 90.00 286 ARG A CA 1
ATOM 2100 C C . ARG A 1 286 ? 15.862 13.541 -14.444 1.00 90.00 286 ARG A C 1
ATOM 2102 O O . ARG A 1 286 ? 15.778 13.097 -15.592 1.00 90.00 286 ARG A O 1
ATOM 2109 N N . ARG A 1 287 ? 16.899 14.280 -14.030 1.00 83.69 287 ARG A N 1
ATOM 2110 C CA . ARG A 1 287 ? 18.074 14.572 -14.866 1.00 83.69 287 ARG A CA 1
ATOM 2111 C C . ARG A 1 287 ? 18.999 13.350 -14.948 1.00 83.69 287 ARG A C 1
ATOM 2113 O O . ARG A 1 287 ? 19.259 12.676 -13.949 1.00 83.69 287 ARG A O 1
ATOM 2120 N N . GLY A 1 288 ? 19.546 13.082 -16.131 1.00 83.50 288 GLY A N 1
ATOM 2121 C CA . GLY A 1 288 ? 20.438 11.943 -16.376 1.00 83.50 288 GLY A CA 1
ATOM 2122 C C . GLY A 1 288 ? 19.691 10.673 -16.790 1.00 83.50 288 GLY A C 1
ATOM 2123 O O . GLY A 1 288 ? 18.605 10.744 -17.355 1.00 83.50 288 GLY A O 1
ATOM 2124 N N . ASN A 1 289 ? 20.293 9.505 -16.549 1.00 88.19 289 ASN A N 1
ATOM 2125 C CA . ASN A 1 289 ? 19.700 8.231 -16.958 1.00 88.19 289 ASN A CA 1
ATOM 2126 C C . ASN A 1 289 ? 18.383 7.964 -16.205 1.00 88.19 289 ASN A C 1
ATOM 2128 O O . ASN A 1 289 ? 18.298 8.198 -14.998 1.00 88.19 289 ASN A O 1
ATOM 2132 N N . SER A 1 290 ? 17.383 7.443 -16.906 1.00 94.44 290 SER A N 1
ATOM 2133 C CA . SER A 1 290 ? 16.123 6.970 -16.333 1.00 94.44 290 SER A CA 1
ATOM 2134 C C . SER A 1 290 ? 15.697 5.680 -17.021 1.00 94.44 290 SER A C 1
ATOM 2136 O O . SER A 1 290 ? 15.928 5.487 -18.218 1.00 94.44 290 SER A O 1
ATOM 2138 N N . ILE A 1 291 ? 15.115 4.773 -16.247 1.00 97.94 291 ILE A N 1
ATOM 2139 C CA . ILE A 1 291 ? 14.734 3.428 -16.657 1.00 97.94 291 ILE A CA 1
ATOM 2140 C C . ILE A 1 291 ? 13.299 3.204 -16.189 1.00 97.94 291 ILE A C 1
ATOM 2142 O O . ILE A 1 291 ? 13.055 3.070 -14.995 1.00 97.94 291 ILE A O 1
ATOM 2146 N N . ALA A 1 292 ? 12.336 3.147 -17.106 1.00 98.31 292 ALA A N 1
ATOM 2147 C CA . ALA A 1 292 ? 10.950 2.919 -16.699 1.00 98.31 292 ALA A CA 1
ATOM 2148 C C . ALA A 1 292 ? 10.766 1.522 -16.091 1.00 98.31 292 ALA A C 1
ATOM 2150 O O . ALA A 1 292 ? 10.114 1.380 -15.061 1.00 98.31 292 ALA A O 1
ATOM 2151 N N . ILE A 1 293 ? 11.352 0.497 -16.713 1.00 98.75 293 ILE A N 1
ATOM 2152 C CA . ILE A 1 293 ? 11.177 -0.899 -16.306 1.00 98.75 293 ILE A CA 1
ATOM 2153 C C . ILE A 1 293 ? 12.542 -1.587 -16.279 1.00 98.75 293 ILE A C 1
ATOM 2155 O O . ILE A 1 293 ? 13.209 -1.690 -17.311 1.00 98.75 293 ILE A O 1
ATOM 2159 N N . ASP A 1 294 ? 12.944 -2.077 -15.109 1.00 98.75 294 ASP A N 1
ATOM 2160 C CA . ASP A 1 294 ? 14.123 -2.920 -14.917 1.00 98.75 294 ASP A CA 1
ATOM 2161 C C . ASP A 1 294 ? 13.691 -4.347 -14.569 1.00 98.75 294 ASP A C 1
ATOM 2163 O O . ASP A 1 294 ? 13.351 -4.652 -13.425 1.00 98.75 294 ASP A O 1
ATOM 2167 N N . ASN A 1 2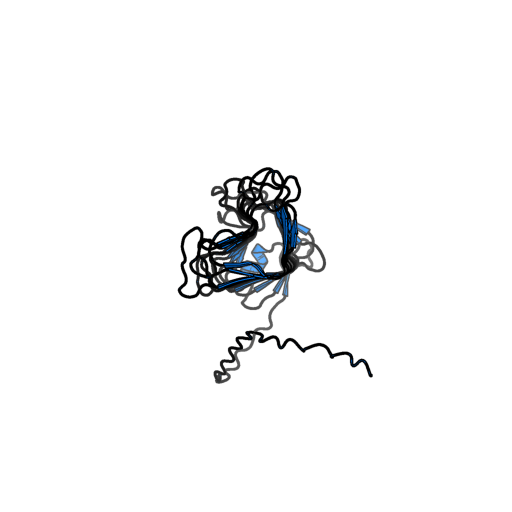95 ? 13.687 -5.227 -15.568 1.00 98.69 295 ASN A N 1
ATOM 2168 C CA . ASN A 1 295 ? 13.365 -6.633 -15.391 1.00 98.69 295 ASN A CA 1
ATOM 2169 C C . ASN A 1 295 ? 14.643 -7.461 -15.219 1.00 98.69 295 ASN A C 1
ATOM 2171 O O . ASN A 1 295 ? 15.360 -7.726 -16.184 1.00 98.69 295 ASN A O 1
ATOM 2175 N N . ARG A 1 296 ? 14.902 -7.925 -13.997 1.00 98.31 296 ARG A N 1
ATOM 2176 C CA . ARG A 1 296 ? 16.025 -8.829 -13.694 1.00 98.31 296 ARG A CA 1
ATOM 2177 C C . ARG A 1 296 ? 15.600 -10.291 -13.572 1.00 98.31 296 ARG A C 1
ATOM 2179 O O . ARG A 1 296 ? 16.412 -11.140 -13.215 1.00 98.31 296 ARG A O 1
ATOM 2186 N N . GLY A 1 297 ? 14.331 -10.578 -13.848 1.00 96.50 297 GLY A N 1
ATOM 2187 C CA . GLY A 1 297 ? 13.752 -11.906 -13.745 1.00 96.50 297 GLY A CA 1
ATOM 2188 C C . GLY A 1 297 ? 13.884 -12.730 -15.029 1.00 96.50 297 GLY A C 1
ATOM 2189 O O . GLY A 1 297 ? 14.171 -12.199 -16.103 1.00 96.50 297 GLY A O 1
ATOM 2190 N N . PRO A 1 298 ? 13.618 -14.043 -14.935 1.00 94.19 298 PRO A N 1
ATOM 2191 C CA . PRO A 1 298 ? 13.630 -14.955 -16.075 1.00 94.19 298 PRO A CA 1
ATOM 2192 C C . PRO A 1 298 ? 12.361 -14.853 -16.937 1.00 94.19 298 PRO A C 1
ATOM 2194 O O . PRO A 1 298 ? 12.331 -15.366 -18.052 1.00 94.19 298 PRO A O 1
ATOM 2197 N N . ALA A 1 299 ? 11.299 -14.216 -16.434 1.00 95.62 299 ALA A N 1
ATOM 2198 C CA . ALA A 1 299 ? 10.057 -14.021 -17.168 1.00 95.62 299 ALA A CA 1
ATOM 2199 C C . ALA A 1 299 ? 10.185 -12.836 -18.126 1.00 95.62 299 ALA A C 1
ATOM 2201 O O . ALA A 1 299 ? 10.497 -11.725 -17.704 1.00 95.62 299 ALA A O 1
ATOM 2202 N N . ALA A 1 300 ? 9.911 -13.054 -19.412 1.00 97.62 300 ALA A N 1
ATOM 2203 C CA . ALA A 1 300 ? 9.906 -11.978 -20.394 1.00 97.62 300 ALA A CA 1
ATOM 2204 C C . ALA A 1 300 ? 8.768 -10.986 -20.109 1.00 97.62 300 ALA A C 1
ATOM 2206 O O . ALA A 1 300 ? 7.596 -11.367 -20.096 1.00 97.62 300 ALA A O 1
ATOM 2207 N N . ALA A 1 301 ? 9.109 -9.709 -19.928 1.00 98.38 301 ALA A N 1
ATOM 2208 C CA . ALA A 1 301 ? 8.125 -8.652 -19.730 1.00 98.38 301 ALA A CA 1
ATOM 2209 C C . ALA A 1 301 ? 7.270 -8.457 -20.993 1.00 98.38 301 ALA A C 1
ATOM 2211 O O . ALA A 1 301 ? 7.800 -8.300 -22.098 1.00 98.38 301 ALA A O 1
ATOM 2212 N N . GLN A 1 302 ? 5.950 -8.429 -20.822 1.00 98.56 302 GLN A N 1
ATOM 2213 C CA . GLN A 1 302 ? 4.998 -8.005 -21.846 1.00 98.56 302 GLN A CA 1
ATOM 2214 C C . GLN A 1 302 ? 4.656 -6.533 -21.599 1.00 98.56 302 GLN A C 1
ATOM 2216 O O . GLN A 1 302 ? 3.837 -6.224 -20.733 1.00 98.56 302 GLN A O 1
ATOM 2221 N N . VAL A 1 303 ? 5.302 -5.627 -22.336 1.00 98.62 303 VAL A N 1
ATOM 2222 C CA . VAL A 1 303 ? 5.122 -4.176 -22.188 1.00 98.62 303 VAL A CA 1
ATOM 2223 C C . VAL A 1 303 ? 4.266 -3.670 -23.347 1.00 98.62 303 VAL A C 1
ATOM 2225 O O . VAL A 1 303 ? 4.761 -3.612 -24.464 1.00 98.62 303 VAL A O 1
ATOM 2228 N N . ARG A 1 304 ? 2.992 -3.332 -23.109 1.00 98.31 304 ARG A N 1
ATOM 2229 C CA . ARG A 1 304 ? 2.021 -3.023 -24.180 1.00 98.31 304 ARG A CA 1
ATOM 2230 C C . ARG A 1 304 ? 1.368 -1.655 -24.049 1.00 98.31 304 ARG A C 1
ATOM 2232 O O . ARG A 1 304 ? 0.823 -1.345 -22.994 1.00 98.31 304 ARG A O 1
ATOM 2239 N N . HIS A 1 305 ? 1.336 -0.878 -25.126 1.00 98.12 305 HIS A N 1
ATOM 2240 C CA . HIS A 1 305 ? 0.543 0.359 -25.215 1.00 98.12 305 HIS A CA 1
ATOM 2241 C C . HIS A 1 305 ? 0.807 1.349 -24.061 1.00 98.12 305 HIS A C 1
ATOM 2243 O O . HIS A 1 305 ? -0.106 2.000 -23.557 1.00 98.12 305 HIS A O 1
ATOM 2249 N N . ASN A 1 306 ? 2.054 1.431 -23.592 1.00 98.62 306 ASN A N 1
ATOM 2250 C CA . ASN A 1 306 ? 2.433 2.382 -22.550 1.00 98.62 306 ASN A CA 1
ATOM 2251 C C . ASN A 1 306 ? 2.915 3.691 -23.183 1.00 98.62 306 ASN A C 1
ATOM 2253 O O . ASN A 1 306 ? 3.652 3.683 -24.174 1.00 98.62 306 ASN A O 1
ATOM 2257 N N . THR A 1 307 ? 2.565 4.809 -22.561 1.00 98.62 307 THR A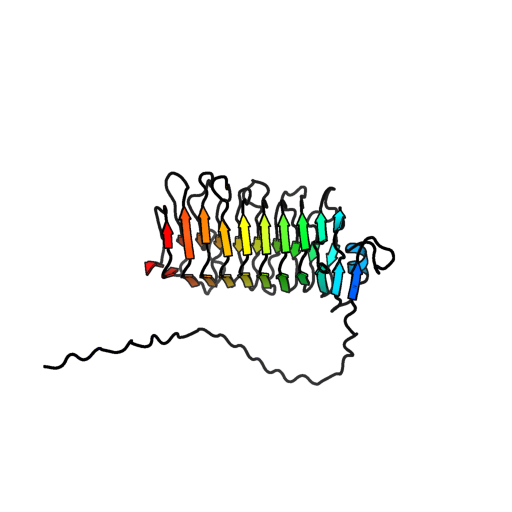 N 1
ATOM 2258 C CA . THR A 1 307 ? 3.074 6.133 -22.924 1.00 98.62 307 THR A CA 1
ATOM 2259 C C . THR A 1 307 ? 4.328 6.422 -22.108 1.00 98.62 307 THR A C 1
ATOM 2261 O O . THR A 1 307 ? 4.309 6.287 -20.890 1.00 98.62 307 THR A O 1
ATOM 2264 N N . PHE A 1 308 ? 5.417 6.839 -22.756 1.00 98.00 308 PHE A N 1
ATOM 2265 C CA . PHE A 1 308 ? 6.676 7.184 -22.086 1.00 98.00 308 PHE A CA 1
ATOM 2266 C C . PHE A 1 308 ? 7.074 8.620 -22.426 1.00 98.00 308 PHE A C 1
ATOM 2268 O O . PHE A 1 308 ? 7.331 8.928 -23.590 1.00 98.00 308 PHE A O 1
ATOM 2275 N N . MET A 1 309 ? 7.161 9.481 -21.416 1.00 97.12 309 MET A N 1
ATOM 2276 C CA . MET A 1 309 ? 7.539 10.889 -21.551 1.00 97.12 309 MET A CA 1
ATOM 2277 C C . MET A 1 309 ? 8.804 11.159 -20.738 1.00 97.12 309 MET A C 1
ATOM 2279 O O . MET A 1 309 ? 8.836 10.912 -19.537 1.00 97.12 309 MET A O 1
ATOM 2283 N N . GLY A 1 310 ? 9.867 11.633 -21.394 1.00 95.25 310 GLY A N 1
ATOM 2284 C CA . GLY A 1 310 ? 11.144 11.950 -20.736 1.00 95.25 310 GLY A CA 1
ATOM 2285 C C . GLY A 1 310 ? 11.950 10.741 -20.235 1.00 95.25 310 GLY A C 1
ATOM 2286 O O . GLY A 1 310 ? 12.964 10.922 -19.566 1.00 95.25 310 GLY A O 1
ATOM 2287 N N . VAL A 1 311 ? 11.520 9.509 -20.530 1.00 96.19 311 VAL A N 1
ATOM 2288 C CA . VAL A 1 311 ? 12.200 8.267 -20.121 1.00 96.19 311 VAL A CA 1
ATOM 2289 C C . VAL A 1 311 ? 13.339 7.935 -21.091 1.00 96.19 311 VAL A C 1
ATOM 2291 O O . VAL A 1 311 ? 13.102 7.831 -22.294 1.00 96.19 311 VAL A O 1
ATOM 2294 N N . GLY A 1 312 ? 14.550 7.708 -20.572 1.00 95.56 312 GLY A N 1
ATOM 2295 C CA . GLY A 1 312 ? 15.723 7.339 -21.376 1.00 95.56 312 GLY A CA 1
ATOM 2296 C C . GLY A 1 312 ? 15.703 5.882 -21.850 1.00 95.56 312 GLY A C 1
ATOM 2297 O O . GLY A 1 312 ? 15.820 5.606 -23.041 1.00 95.56 312 GLY A O 1
ATOM 2298 N N . THR A 1 313 ? 15.510 4.939 -20.926 1.00 97.69 313 THR A N 1
ATOM 2299 C CA . THR A 1 313 ? 15.415 3.498 -21.203 1.00 97.69 313 THR A CA 1
ATOM 2300 C C . THR A 1 313 ? 14.023 2.995 -20.842 1.00 97.69 313 THR A C 1
ATOM 2302 O O . THR A 1 313 ? 13.633 2.991 -19.678 1.00 97.69 313 THR A O 1
ATOM 2305 N N . LYS A 1 314 ? 13.245 2.541 -21.826 1.00 98.19 314 LYS A N 1
ATOM 2306 C CA . LYS A 1 314 ? 11.878 2.048 -21.573 1.00 98.19 314 LYS A CA 1
ATOM 2307 C C . LYS A 1 314 ? 11.866 0.693 -20.858 1.00 98.19 314 LYS A C 1
ATOM 2309 O O . LYS A 1 314 ? 11.093 0.498 -19.929 1.00 98.19 314 LYS A O 1
ATOM 2314 N N . LEU A 1 315 ? 12.735 -0.224 -21.280 1.00 98.56 315 LEU A N 1
ATOM 2315 C CA . LEU A 1 315 ? 12.878 -1.561 -20.710 1.00 98.56 315 LEU A CA 1
ATOM 2316 C C . LEU A 1 315 ? 14.355 -1.951 -20.693 1.00 98.56 315 LEU A C 1
ATOM 2318 O O . LEU A 1 315 ? 15.026 -1.881 -21.723 1.00 98.56 315 LEU A O 1
ATOM 2322 N N . ARG A 1 316 ? 14.838 -2.397 -19.534 1.00 98.44 316 ARG A N 1
ATOM 2323 C CA . ARG A 1 316 ? 16.103 -3.114 -19.372 1.00 98.44 316 ARG A CA 1
ATOM 2324 C C . ARG A 1 316 ? 15.796 -4.547 -18.941 1.00 98.44 316 ARG A C 1
ATOM 2326 O O . ARG A 1 316 ? 15.008 -4.746 -18.024 1.00 98.44 316 ARG A O 1
ATOM 2333 N N . GLY A 1 317 ? 16.426 -5.522 -19.593 1.00 98.12 317 GLY A N 1
ATOM 2334 C CA . GLY A 1 317 ? 16.234 -6.947 -19.313 1.00 98.12 317 GLY A CA 1
ATOM 2335 C C . GLY A 1 317 ? 15.300 -7.659 -20.290 1.00 98.12 317 GLY A C 1
ATOM 2336 O O . GLY A 1 317 ? 14.994 -7.143 -21.364 1.00 98.12 317 GLY A O 1
ATOM 2337 N N . LEU A 1 318 ? 14.887 -8.879 -19.938 1.00 98.06 318 LEU A N 1
ATOM 2338 C CA . LEU A 1 318 ? 14.139 -9.756 -20.838 1.00 98.06 318 LEU A CA 1
ATOM 2339 C C . LEU A 1 318 ? 12.711 -9.241 -21.065 1.00 98.06 318 LEU A C 1
ATOM 2341 O O . LEU A 1 318 ? 11.961 -8.998 -20.121 1.00 98.06 318 LEU A O 1
ATOM 2345 N N . GLY A 1 319 ? 12.284 -9.134 -22.316 1.00 97.56 319 GLY A N 1
ATOM 2346 C CA . GLY A 1 319 ? 10.917 -8.745 -22.643 1.00 97.56 319 GLY A CA 1
ATOM 2347 C C . GLY A 1 319 ? 10.809 -8.092 -24.004 1.00 97.56 319 GLY A C 1
ATOM 2348 O O . GLY A 1 319 ? 11.766 -8.060 -24.777 1.00 97.56 319 GLY A O 1
ATOM 2349 N N . ARG A 1 320 ? 9.619 -7.577 -24.291 1.00 95.12 320 ARG A N 1
ATOM 2350 C CA . ARG A 1 320 ? 9.328 -6.854 -25.527 1.00 95.12 320 ARG A CA 1
ATOM 2351 C C . ARG A 1 320 ? 8.387 -5.691 -25.260 1.00 95.12 320 ARG A C 1
ATOM 2353 O O . ARG A 1 320 ? 7.538 -5.771 -24.371 1.00 95.12 320 ARG A O 1
ATOM 2360 N N . ILE A 1 321 ? 8.566 -4.639 -26.048 1.00 95.69 321 ILE A N 1
ATOM 2361 C CA . ILE A 1 321 ? 7.716 -3.453 -26.058 1.00 95.69 321 ILE A CA 1
ATOM 2362 C C . ILE A 1 321 ? 6.877 -3.503 -27.336 1.00 95.69 321 ILE A C 1
ATOM 2364 O O . ILE A 1 321 ? 7.446 -3.615 -28.422 1.00 95.69 321 ILE A O 1
ATOM 2368 N N . GLU A 1 322 ? 5.556 -3.440 -27.179 1.00 88.81 322 GLU A N 1
ATOM 2369 C CA . GLU A 1 322 ? 4.537 -3.387 -28.239 1.00 88.81 322 GLU A CA 1
ATOM 2370 C C . GLU A 1 322 ? 3.723 -2.087 -28.133 1.00 88.81 322 GLU A C 1
ATOM 2372 O O . GLU A 1 322 ? 3.288 -1.729 -27.007 1.00 88.81 322 GLU A O 1
#